Protein AF-0000000084680355 (afdb_homodimer)

InterPro domains:
  IPR029068 Glyoxalase/Bleomycin resistance protein/Dihydroxybiphenyl dioxygenase [G3DSA:3.10.180.10] (1-124)
  IPR029068 Glyoxalase/Bleomycin resistance protein/Dihydroxybiphenyl dioxygenase [SSF54593] (1-119)
  IPR037523 Vicinal oxygen chelate (VOC), core domain [PS51819] (4-121)
  IPR041581 Glyoxalase-like domain, group 6 [PF18029] (8-119)

Secondary structure (DSSP, 8-state):
--EEEEEEEEEES-HHHHHHHHHHHHT-EEEEE-TTS-EEEE-TT-TTSSSPEEEEEE-SSPPPSS-SEEEEEEESSS-HHHHHHHHHHHT-EE--SS--S-SSSEEEE-TT--EEEE----S---/--EEEEEEEEEES-HHHHHHHHHHHHT-EEEEE-TTS-EEEE-TT-TTSSSPEEEEEE-SSPPPSS-SEEEEEEESSS-HHHHHHHHHHHT-EE--SS--S-SSSEEEE-TT--EEEEE---S---

Foldseek 3Di:
DDDAAFEAEAEDAQQVLLQQLVCQLPVWDFPDADPQGKTKIGHPVDTDDRDHIYIYHHDPDDDDDDDPDEAEDEDQADWQVVSVVVSVVSPKAFDDPPDDVPDQKTWIAHNRGGIYIYHGDPDPRD/DDDAAFEAEAEDAQQVLLQQLVCQLPVWDFPDADPQGKTKIGHPVDTDDRDHIYIYHHDPDDDDDDDPDEAEDEDQADWQVVSVVVSVVSPKAFDDPPDDPPDQKTWIAHNRGGIYIYHGDPDDRD

Sequence (252 aa):
MASRIGELVLGCRDPEALARFWCDVLDFAVLGREEDGGVEIGPPEGAGGPQPTIFLSRTEEPEEGKPRLHIDVNATDRDQDAELERLLTLGARPADIGQTGEEPWHVLADPEGNVFCLLKARIAPVMASRIGELVLGCRDPEALARFWCDVLDFAVLGREEDGGVEIGPPEGAGGPQPTIFLSRTEEPEEGKPRLHIDVNATDRDQDAELERLLTLGARPADIGQTGEEPWHVLADPEGNVFCLLKARIAPV

Structure (mmCIF, N/CA/C/O backbone):
data_AF-0000000084680355-model_v1
#
loop_
_entity.id
_entity.type
_entity.pdbx_description
1 polymer 'VOC domain-containing protein'
#
loop_
_atom_site.group_PDB
_atom_site.id
_atom_site.type_symbol
_atom_site.label_atom_id
_atom_site.label_alt_id
_atom_site.label_comp_id
_atom_site.label_asym_id
_atom_site.label_entity_id
_atom_site.label_seq_id
_atom_site.pdbx_PDB_ins_code
_atom_site.Cartn_x
_atom_site.Cartn_y
_atom_site.Cartn_z
_atom_site.occupancy
_atom_site.B_iso_or_equiv
_atom_site.auth_seq_id
_atom_site.auth_comp_id
_atom_site.auth_asym_id
_atom_site.auth_atom_id
_atom_site.pdbx_PDB_model_num
ATOM 1 N N . MET A 1 1 ? 6.012 10.312 18.062 1 75.44 1 MET A N 1
ATOM 2 C CA . MET A 1 1 ? 4.84 10.859 17.375 1 75.44 1 MET A CA 1
ATOM 3 C C . MET A 1 1 ? 4.812 10.414 15.922 1 75.44 1 MET A C 1
ATOM 5 O O . MET A 1 1 ? 5.641 10.844 15.117 1 75.44 1 MET A O 1
ATOM 9 N N . ALA A 1 2 ? 3.885 9.43 15.625 1 89.88 2 ALA A N 1
ATOM 10 C CA . ALA A 1 2 ? 3.943 8.844 14.289 1 89.88 2 ALA A CA 1
ATOM 11 C C . ALA A 1 2 ? 2.549 8.469 13.789 1 89.88 2 ALA A C 1
ATOM 13 O O . ALA A 1 2 ? 1.6 8.414 14.578 1 89.88 2 ALA A O 1
ATOM 14 N N . SER A 1 3 ? 2.475 8.43 12.531 1 95.75 3 SER A N 1
ATOM 15 C CA . SER A 1 3 ? 1.348 7.766 11.875 1 95.75 3 SER A CA 1
ATOM 16 C C . SER A 1 3 ? 1.684 6.32 11.531 1 95.75 3 SER A C 1
ATOM 18 O O . SER A 1 3 ? 2.844 5.91 11.609 1 95.75 3 SER A O 1
ATOM 20 N N . ARG A 1 4 ? 0.664 5.562 11.266 1 95.62 4 ARG A N 1
ATOM 21 C CA . ARG A 1 4 ? 0.798 4.227 10.695 1 95.62 4 ARG A CA 1
ATOM 22 C C . ARG A 1 4 ? -0.042 4.078 9.43 1 95.62 4 ARG A C 1
ATOM 24 O O . ARG A 1 4 ? -1.046 4.773 9.266 1 95.62 4 ARG A O 1
ATOM 31 N N . ILE A 1 5 ? 0.434 3.174 8.578 1 96.94 5 ILE A N 1
ATOM 32 C CA . ILE A 1 5 ? -0.393 2.852 7.418 1 96.94 5 ILE A CA 1
ATOM 33 C C . ILE A 1 5 ? -1.589 2.01 7.855 1 96.94 5 ILE A C 1
ATOM 35 O O . ILE A 1 5 ? -1.43 0.852 8.25 1 96.94 5 ILE A O 1
ATOM 39 N N . GLY A 1 6 ? -2.766 2.59 7.738 1 95.88 6 GLY A N 1
ATOM 40 C CA . GLY A 1 6 ? -3.949 1.892 8.211 1 95.88 6 GLY A CA 1
ATOM 41 C C . GLY A 1 6 ? -4.723 1.208 7.102 1 95.88 6 GLY A C 1
ATOM 42 O O . GLY A 1 6 ? -5.48 0.268 7.355 1 95.88 6 GLY A O 1
ATOM 43 N N . GLU A 1 7 ? -4.531 1.758 5.938 1 96.75 7 GLU A N 1
ATOM 44 C CA . GLU A 1 7 ? -5.352 1.293 4.82 1 96.75 7 GLU A CA 1
ATOM 45 C C . GLU A 1 7 ? -4.668 1.563 3.484 1 96.75 7 GLU A C 1
ATOM 47 O O . GLU A 1 7 ? -3.959 2.562 3.334 1 96.75 7 GLU A O 1
ATOM 52 N N . LEU A 1 8 ? -4.809 0.651 2.578 1 97.75 8 LEU A N 1
ATOM 53 C CA . LEU A 1 8 ? -4.543 0.878 1.162 1 97.75 8 LEU A CA 1
ATOM 54 C C . LEU A 1 8 ? -5.848 1.024 0.383 1 97.75 8 LEU A C 1
ATOM 56 O O . LEU A 1 8 ? -6.762 0.211 0.536 1 97.75 8 LEU A O 1
ATOM 60 N N . VAL A 1 9 ? -5.945 2.053 -0.396 1 96.31 9 VAL A N 1
ATOM 61 C CA . VAL A 1 9 ? -7.152 2.273 -1.189 1 96.31 9 VAL A CA 1
ATOM 62 C C . VAL A 1 9 ? -6.879 1.932 -2.652 1 96.31 9 VAL A C 1
ATOM 64 O O . VAL A 1 9 ? -5.938 2.455 -3.252 1 96.31 9 VAL A O 1
ATOM 67 N N . LEU A 1 10 ? -7.664 1.074 -3.168 1 96.12 10 LEU A N 1
ATOM 68 C CA . LEU A 1 10 ? -7.52 0.616 -4.547 1 96.12 10 LEU A CA 1
ATOM 69 C C . LEU A 1 10 ? -8.797 0.869 -5.34 1 96.12 10 LEU A C 1
ATOM 71 O O . LEU A 1 10 ? -9.844 0.295 -5.035 1 96.12 10 LEU A O 1
ATOM 75 N N . GLY A 1 11 ? -8.68 1.772 -6.336 1 94.31 11 GLY A N 1
ATOM 76 C CA . GLY A 1 11 ? -9.797 1.96 -7.246 1 94.31 11 GLY A CA 1
ATOM 77 C C . GLY A 1 11 ? -10.023 0.776 -8.164 1 94.31 11 GLY A C 1
ATOM 78 O O . GLY A 1 11 ? -9.062 0.221 -8.719 1 94.31 11 GLY A O 1
ATOM 79 N N . CYS A 1 12 ? -11.227 0.395 -8.352 1 94.88 12 CYS A N 1
ATOM 80 C CA . CYS A 1 12 ? -11.516 -0.754 -9.203 1 94.88 12 CYS A CA 1
ATOM 81 C C . CYS A 1 12 ? -12.953 -0.711 -9.703 1 94.88 12 CYS A C 1
ATOM 83 O O . CYS A 1 12 ? -13.781 0.033 -9.172 1 94.88 12 CYS A O 1
ATOM 85 N N . ARG A 1 13 ? -13.266 -1.485 -10.672 1 95.31 13 ARG A N 1
ATOM 86 C CA . ARG A 1 13 ? -14.594 -1.521 -11.281 1 95.31 13 ARG A CA 1
ATOM 87 C C . ARG A 1 13 ? -15.523 -2.449 -10.5 1 95.31 13 ARG A C 1
ATOM 89 O O . ARG A 1 13 ? -16.703 -2.156 -10.344 1 95.31 13 ARG A O 1
ATOM 96 N N . ASP A 1 14 ? -15.07 -3.576 -10.062 1 97.12 14 ASP A N 1
ATOM 97 C CA . ASP A 1 14 ? -15.867 -4.586 -9.367 1 97.12 14 ASP A CA 1
ATOM 98 C C . ASP A 1 14 ? -15.258 -4.918 -8.008 1 97.12 14 ASP A C 1
ATOM 100 O O . ASP A 1 14 ? -14.57 -5.926 -7.859 1 97.12 14 ASP A O 1
ATOM 104 N N . PRO A 1 15 ? -15.578 -4.133 -6.969 1 98.31 15 PRO A N 1
ATOM 105 C CA . PRO A 1 15 ? -15 -4.328 -5.637 1 98.31 15 PRO A CA 1
ATOM 106 C C . PRO A 1 15 ? -15.258 -5.73 -5.082 1 98.31 15 PRO A C 1
ATOM 108 O O . PRO A 1 15 ? -14.406 -6.293 -4.395 1 98.31 15 PRO A O 1
ATOM 111 N N . GLU A 1 16 ? -16.406 -6.32 -5.391 1 98.5 16 GLU A N 1
ATOM 112 C CA . GLU A 1 16 ? -16.734 -7.645 -4.867 1 98.5 16 GLU A CA 1
ATOM 113 C C . GLU A 1 16 ? -15.805 -8.711 -5.457 1 98.5 16 GLU A C 1
ATOM 115 O O . GLU A 1 16 ? -15.32 -9.586 -4.738 1 98.5 16 GLU A O 1
ATOM 120 N N . ALA A 1 17 ? -15.578 -8.633 -6.723 1 98.12 17 ALA A N 1
ATOM 121 C CA . ALA A 1 17 ? -14.688 -9.586 -7.375 1 98.12 17 ALA A CA 1
ATOM 122 C C . ALA A 1 17 ? -13.266 -9.453 -6.848 1 98.12 17 ALA A C 1
ATOM 124 O O . ALA A 1 17 ? -12.594 -10.461 -6.582 1 98.12 17 ALA A O 1
ATOM 125 N N . LEU A 1 18 ? -12.805 -8.234 -6.672 1 98.25 18 LEU A N 1
ATOM 126 C CA . LEU A 1 18 ? -11.453 -8.031 -6.172 1 98.25 18 LEU A CA 1
ATOM 127 C C . LEU A 1 18 ? -11.352 -8.43 -4.703 1 98.25 18 LEU A C 1
ATOM 129 O O . LEU A 1 18 ? -10.312 -8.922 -4.258 1 98.25 18 LEU A O 1
ATOM 133 N N . ALA A 1 19 ? -12.414 -8.172 -3.984 1 98.75 19 ALA A N 1
ATOM 134 C CA . ALA A 1 19 ? -12.43 -8.602 -2.588 1 98.75 19 ALA A CA 1
ATOM 135 C C . ALA A 1 19 ? -12.25 -10.117 -2.479 1 98.75 19 ALA A C 1
ATOM 137 O O . ALA A 1 19 ? -11.477 -10.602 -1.649 1 98.75 19 ALA A O 1
ATOM 138 N N . ARG A 1 20 ? -12.953 -10.898 -3.311 1 98.62 20 ARG A N 1
ATOM 139 C CA . ARG A 1 20 ? -12.812 -12.344 -3.299 1 98.62 20 ARG A CA 1
ATOM 140 C C . ARG A 1 20 ? -11.375 -12.766 -3.586 1 98.62 20 ARG A C 1
ATOM 142 O O . ARG A 1 20 ? -10.797 -13.586 -2.865 1 98.62 20 ARG A O 1
ATOM 149 N N . PHE A 1 21 ? -10.828 -12.172 -4.555 1 98.81 21 PHE A N 1
ATOM 150 C CA . PHE A 1 21 ? -9.469 -12.492 -4.961 1 98.81 21 PHE A CA 1
ATOM 151 C C . PHE A 1 21 ? -8.484 -12.188 -3.838 1 98.81 21 PHE A C 1
ATOM 153 O O . PHE A 1 21 ? -7.73 -13.062 -3.406 1 98.81 21 PHE A O 1
ATOM 160 N N . TRP A 1 22 ? -8.461 -10.945 -3.365 1 98.81 22 TRP A N 1
ATOM 161 C CA . TRP A 1 22 ? -7.453 -10.516 -2.404 1 98.81 22 TRP A CA 1
ATOM 162 C C . TRP A 1 22 ? -7.684 -11.156 -1.042 1 98.81 22 TRP A C 1
ATOM 164 O O . TRP A 1 22 ? -6.734 -11.43 -0.304 1 98.81 22 TRP A O 1
ATOM 174 N N . CYS A 1 23 ? -8.938 -11.453 -0.669 1 98.69 23 CYS A N 1
ATOM 175 C CA . CYS A 1 23 ? -9.172 -12.219 0.549 1 98.69 23 CYS A CA 1
ATOM 176 C C . CYS A 1 23 ? -8.539 -13.602 0.455 1 98.69 23 CYS A C 1
ATOM 178 O O . CYS A 1 23 ? -7.93 -14.078 1.416 1 98.69 23 CYS A O 1
ATOM 180 N N . ASP A 1 24 ? -8.703 -14.234 -0.695 1 98.5 24 ASP A N 1
ATOM 181 C CA . ASP A 1 24 ? -8.109 -15.555 -0.894 1 98.5 24 ASP A CA 1
ATOM 182 C C . ASP A 1 24 ? -6.582 -15.469 -0.865 1 98.5 24 ASP A C 1
ATOM 184 O O . ASP A 1 24 ? -5.918 -16.359 -0.33 1 98.5 24 ASP A O 1
ATOM 188 N N . VAL A 1 25 ? -6.02 -14.422 -1.455 1 98.5 25 VAL A N 1
ATOM 189 C CA . VAL A 1 25 ? -4.57 -14.258 -1.523 1 98.5 25 VAL A CA 1
ATOM 190 C C . VAL A 1 25 ? -4.008 -14.047 -0.12 1 98.5 25 VAL A C 1
ATOM 192 O O . VAL A 1 25 ? -3.018 -14.672 0.259 1 98.5 25 VAL A O 1
ATOM 195 N N . LEU A 1 26 ? -4.668 -13.219 0.712 1 97.75 26 LEU A N 1
ATOM 196 C CA . LEU A 1 26 ? -4.062 -12.68 1.926 1 97.75 26 LEU A CA 1
ATOM 197 C C . LEU A 1 26 ? -4.648 -13.344 3.166 1 97.75 26 LEU A C 1
ATOM 199 O O . LEU A 1 26 ? -4.215 -13.07 4.289 1 97.75 26 LEU A O 1
ATOM 203 N N . ASP A 1 27 ? -5.648 -14.234 2.92 1 97.38 27 ASP 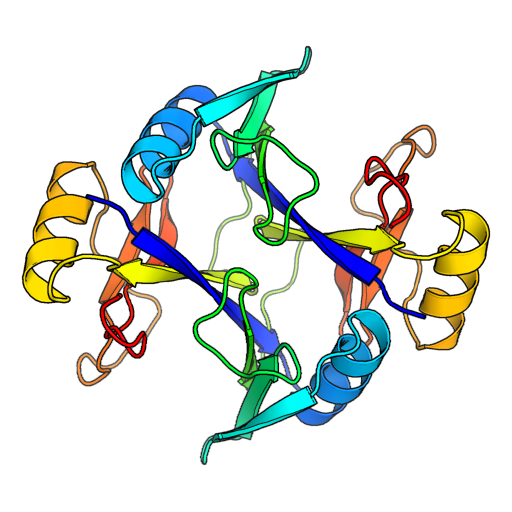A N 1
ATOM 204 C CA . ASP A 1 27 ? -6.43 -14.781 4.027 1 97.38 27 ASP A CA 1
ATOM 205 C C . ASP A 1 27 ? -7.098 -13.664 4.828 1 97.38 27 ASP A C 1
ATOM 207 O O . ASP A 1 27 ? -7.008 -13.633 6.059 1 97.38 27 ASP A O 1
ATOM 211 N N . PHE A 1 28 ? -7.551 -12.656 4.141 1 98.25 28 PHE A N 1
ATOM 212 C CA . PHE A 1 28 ? -8.344 -11.555 4.676 1 98.25 28 PHE A CA 1
ATOM 213 C C . PHE A 1 28 ? -9.828 -11.898 4.684 1 98.25 28 PHE A C 1
ATOM 215 O O . PHE A 1 28 ? -10.234 -12.898 4.086 1 98.25 28 PHE A O 1
ATOM 222 N N . ALA A 1 29 ? -10.609 -11.125 5.406 1 98.44 29 ALA A N 1
ATOM 223 C CA . ALA A 1 29 ? -12.07 -11.188 5.402 1 98.44 29 ALA A CA 1
ATOM 224 C C . ALA A 1 29 ? -12.672 -9.844 5.012 1 98.44 29 ALA A C 1
ATOM 226 O O . ALA A 1 29 ? -12.016 -8.805 5.125 1 98.44 29 ALA A O 1
ATOM 227 N N . VAL A 1 30 ? -13.867 -9.875 4.473 1 98.56 30 VAL A N 1
ATOM 228 C CA . VAL A 1 30 ? -14.617 -8.633 4.266 1 98.56 30 VAL A CA 1
ATOM 229 C C . VAL A 1 30 ? -14.992 -8.031 5.613 1 98.56 30 VAL A C 1
ATOM 231 O O . VAL A 1 30 ? -15.609 -8.695 6.449 1 98.56 30 VAL A O 1
ATOM 234 N N . LEU A 1 31 ? -14.609 -6.84 5.828 1 97.94 31 LEU A N 1
ATOM 235 C CA . LEU A 1 31 ? -14.867 -6.164 7.094 1 97.94 31 LEU A CA 1
ATOM 236 C C . LEU A 1 31 ? -16.109 -5.293 6.996 1 97.94 31 LEU A C 1
ATOM 238 O O . LEU A 1 31 ? -16.75 -5.004 8.008 1 97.94 31 LEU A O 1
ATOM 242 N N . GLY A 1 32 ? -16.375 -4.809 5.77 1 97.5 32 GLY A N 1
ATOM 243 C CA . GLY A 1 32 ? -17.547 -3.949 5.582 1 97.5 32 GLY A CA 1
ATOM 244 C C . GLY A 1 32 ? -17.781 -3.578 4.129 1 97.5 32 GLY A C 1
ATOM 245 O O . GLY A 1 32 ? -16.891 -3.736 3.291 1 97.5 32 GLY A O 1
ATOM 246 N N . ARG A 1 33 ? -19.016 -3.184 3.852 1 98 33 ARG A N 1
ATOM 247 C CA . ARG A 1 33 ? -19.453 -2.658 2.559 1 98 33 ARG A CA 1
ATOM 248 C C . ARG A 1 33 ? -20.047 -1.263 2.705 1 98 33 ARG A C 1
ATOM 250 O O . ARG A 1 33 ? -20.781 -0.994 3.654 1 98 33 ARG A O 1
ATOM 257 N N . GLU A 1 34 ? -19.609 -0.486 1.791 1 95.25 34 GLU A N 1
ATOM 258 C CA . GLU A 1 34 ? -20.156 0.873 1.813 1 95.25 34 GLU A CA 1
ATOM 259 C C . GLU A 1 34 ? -21.328 1.017 0.864 1 95.25 34 GLU A C 1
ATOM 261 O O . GLU A 1 34 ? -21.516 0.206 -0.049 1 95.25 34 GLU A O 1
ATOM 266 N N . GLU A 1 35 ? -22.094 2.072 1.046 1 93.56 35 GLU A N 1
ATOM 267 C CA . GLU A 1 35 ? -23.281 2.322 0.234 1 93.56 35 GLU A CA 1
ATOM 268 C C . GLU A 1 35 ? -22.906 2.623 -1.214 1 93.56 35 GLU A C 1
ATOM 270 O O . GLU A 1 35 ? -23.656 2.283 -2.137 1 93.56 35 GLU A O 1
ATOM 275 N N . ASP A 1 36 ? -21.797 3.129 -1.407 1 91.88 36 ASP A N 1
ATOM 276 C CA . ASP A 1 36 ? -21.391 3.525 -2.752 1 91.88 36 ASP A CA 1
ATOM 277 C C . ASP A 1 36 ? -20.781 2.352 -3.506 1 91.88 36 ASP A C 1
ATOM 279 O O . ASP A 1 36 ? -20.281 2.516 -4.625 1 91.88 36 ASP A O 1
ATOM 283 N N . GLY A 1 37 ? -20.719 1.217 -2.891 1 96.06 37 GLY A N 1
ATOM 284 C CA . GLY A 1 37 ? -20.219 0.019 -3.555 1 96.06 37 GLY A CA 1
ATOM 285 C C . GLY A 1 37 ? -18.812 -0.364 -3.133 1 96.06 37 GLY A C 1
ATOM 286 O O . GLY A 1 37 ? -18.297 -1.4 -3.551 1 96.06 37 GLY A O 1
ATOM 287 N N . GLY A 1 38 ? -18.188 0.438 -2.314 1 97.69 38 GLY A N 1
ATOM 288 C CA . GLY A 1 38 ? -16.859 0.111 -1.807 1 97.69 38 GLY A CA 1
ATOM 289 C C . GLY A 1 38 ? -16.859 -1.067 -0.851 1 97.69 38 GLY A C 1
ATOM 290 O O . GLY A 1 38 ? -17.859 -1.32 -0.171 1 97.69 38 GLY A O 1
ATOM 291 N N . VAL A 1 39 ? -15.781 -1.81 -0.793 1 98.56 39 VAL A N 1
ATOM 292 C CA . VAL A 1 39 ? -15.625 -2.967 0.082 1 98.56 39 VAL A CA 1
ATOM 293 C C . VAL A 1 39 ? -14.305 -2.865 0.844 1 98.56 39 VAL A C 1
ATOM 295 O O . VAL A 1 39 ? -13.258 -2.639 0.245 1 98.56 39 VAL A O 1
ATOM 298 N N . GLU A 1 40 ? -14.367 -2.955 2.117 1 98.31 40 GLU A N 1
ATOM 299 C CA . GLU A 1 40 ? -13.156 -3.016 2.928 1 98.31 40 GLU A CA 1
ATOM 300 C C . GLU A 1 40 ? -12.82 -4.453 3.318 1 98.31 40 GLU A C 1
ATOM 302 O O . GLU A 1 40 ? -13.688 -5.188 3.795 1 98.31 40 GLU A O 1
ATOM 307 N N . ILE A 1 41 ? -11.609 -4.855 3.086 1 98.69 41 ILE A N 1
ATOM 308 C CA . ILE A 1 41 ? -11.156 -6.18 3.5 1 98.69 41 ILE A CA 1
ATOM 309 C C . ILE A 1 41 ? -9.945 -6.047 4.422 1 98.69 41 ILE A C 1
ATOM 311 O O . ILE A 1 41 ? -9.25 -5.027 4.402 1 98.69 41 ILE A O 1
ATOM 315 N N . GLY A 1 42 ? -9.711 -6.965 5.281 1 98 42 GLY A N 1
ATOM 316 C CA . GLY A 1 42 ? -8.594 -6.953 6.211 1 98 42 GLY A CA 1
ATOM 317 C C . GLY A 1 42 ? -8.445 -8.25 6.98 1 98 42 GLY A C 1
ATOM 318 O O . GLY A 1 42 ? -9.156 -9.219 6.719 1 98 42 GLY A O 1
ATOM 319 N N . PRO A 1 43 ? -7.395 -8.234 7.863 1 96.06 43 PRO A N 1
ATOM 320 C CA . PRO A 1 43 ? -7.25 -9.422 8.711 1 96.06 43 PRO A CA 1
ATOM 321 C C . PRO A 1 43 ? -8.531 -9.766 9.469 1 96.06 43 PRO A C 1
ATOM 323 O O . PRO A 1 43 ? -9.328 -8.883 9.773 1 96.06 43 PRO A O 1
ATOM 326 N N . PRO A 1 44 ? -8.664 -11.039 9.742 1 93.12 44 PRO A N 1
ATOM 327 C CA . PRO A 1 44 ? -9.883 -11.461 10.422 1 93.12 44 PRO A CA 1
ATOM 328 C C . PRO A 1 44 ? -10.102 -10.742 11.75 1 93.12 44 PRO A C 1
ATOM 330 O O . PRO A 1 44 ? -11.242 -10.586 12.195 1 93.12 44 PRO A O 1
ATOM 333 N N . GLU A 1 45 ? -9 -10.305 12.422 1 91.69 45 GLU A N 1
ATOM 334 C CA . GLU A 1 45 ? -9.109 -9.617 13.703 1 91.69 45 GLU A CA 1
ATOM 335 C C . GLU A 1 45 ? -9.656 -8.203 13.516 1 91.69 45 GLU A C 1
ATOM 337 O O . GLU A 1 45 ? -10.047 -7.551 14.484 1 91.69 45 GLU A O 1
ATOM 342 N N . GLY A 1 46 ? -9.695 -7.738 12.297 1 91.12 46 GLY A N 1
ATOM 343 C CA . GLY A 1 46 ? -10.281 -6.438 12.016 1 91.12 46 GLY A CA 1
ATOM 344 C C . GLY A 1 46 ? -9.25 -5.359 11.758 1 91.12 46 GLY A C 1
ATOM 345 O O . GLY A 1 46 ? -8.062 -5.656 11.617 1 91.12 46 GLY A O 1
ATOM 346 N N . ALA A 1 47 ? -9.773 -4.152 11.609 1 88.5 47 ALA A N 1
ATOM 347 C CA . ALA A 1 47 ? -8.938 -2.98 11.352 1 88.5 47 ALA A CA 1
ATOM 348 C C . ALA A 1 47 ? -8.227 -2.52 12.617 1 88.5 47 ALA A C 1
ATOM 350 O O . ALA A 1 47 ? -8.633 -2.873 13.727 1 88.5 47 ALA A O 1
ATOM 351 N N . GLY A 1 48 ? -7.168 -1.806 12.445 1 85.19 48 GLY A N 1
ATOM 352 C CA . GLY A 1 48 ? -6.531 -1.187 13.594 1 85.19 48 GLY A CA 1
ATOM 353 C C . GLY A 1 48 ? -5.242 -1.872 14 1 85.19 48 GLY A C 1
ATOM 354 O O . GLY A 1 48 ? -4.457 -1.322 14.781 1 85.19 48 GLY A O 1
ATOM 355 N N . GLY A 1 49 ? -5.047 -3.113 13.523 1 86.19 49 GLY A N 1
ATOM 356 C CA . GLY A 1 49 ? -3.797 -3.809 13.789 1 86.19 49 GLY A CA 1
ATOM 357 C C . GLY A 1 49 ? -2.66 -3.346 12.891 1 86.19 49 GLY A C 1
ATOM 358 O O . GLY A 1 49 ? -2.795 -2.354 12.172 1 86.19 49 GLY A O 1
ATOM 359 N N . PRO A 1 50 ? -1.508 -4.02 13 1 87.75 50 PRO A N 1
ATOM 360 C CA . PRO A 1 50 ? -0.326 -3.596 12.25 1 87.75 50 PRO A CA 1
ATOM 361 C C . PRO A 1 50 ? -0.484 -3.793 10.742 1 87.75 50 PRO A C 1
ATOM 363 O O . PRO A 1 50 ? 0.144 -3.08 9.953 1 87.75 50 PRO A O 1
ATOM 366 N N . GLN A 1 51 ? -1.225 -4.754 10.367 1 92.69 51 GLN A N 1
ATOM 367 C CA . GLN A 1 51 ? -1.479 -4.953 8.945 1 92.69 51 GLN A CA 1
ATOM 368 C C . GLN A 1 51 ? -2.529 -3.975 8.43 1 92.69 51 GLN A C 1
ATOM 370 O O . GLN A 1 51 ? -3.592 -3.82 9.039 1 92.69 51 GLN A O 1
ATOM 375 N N . PRO A 1 52 ? -2.232 -3.309 7.336 1 96.56 52 PRO A N 1
ATOM 376 C CA . PRO A 1 52 ? -3.26 -2.428 6.777 1 96.56 52 PRO A CA 1
ATOM 377 C C . PRO A 1 52 ? -4.434 -3.197 6.176 1 96.56 52 PRO A C 1
ATOM 379 O O . PRO A 1 52 ? -4.262 -4.332 5.719 1 96.56 52 PRO A O 1
ATOM 382 N N . THR A 1 53 ? -5.586 -2.59 6.23 1 97.62 53 THR A N 1
ATOM 383 C CA . THR A 1 53 ? -6.711 -3.074 5.438 1 97.62 53 THR A CA 1
ATOM 384 C C . THR A 1 53 ? -6.59 -2.619 3.986 1 97.62 53 THR A C 1
ATOM 386 O O . THR A 1 53 ? -5.703 -1.831 3.652 1 97.62 53 THR A O 1
ATOM 389 N N . ILE A 1 54 ? -7.332 -3.201 3.105 1 98.38 54 ILE A N 1
ATOM 390 C CA . ILE A 1 54 ? -7.504 -2.725 1.737 1 98.38 54 ILE A CA 1
ATOM 391 C C . ILE A 1 54 ? -8.938 -2.24 1.534 1 98.38 54 ILE A C 1
ATOM 393 O O . ILE A 1 54 ? -9.891 -2.961 1.837 1 98.38 54 ILE A O 1
ATOM 397 N N . PHE A 1 55 ? -9.086 -1.045 1.126 1 98.06 55 PHE A N 1
ATOM 398 C CA . PHE A 1 55 ? -10.391 -0.519 0.724 1 98.06 55 PHE A CA 1
ATOM 399 C C . PHE A 1 55 ? -10.516 -0.502 -0.795 1 98.06 55 PHE A C 1
ATOM 401 O O . PHE A 1 55 ? -9.773 0.203 -1.479 1 98.06 55 PHE A O 1
ATOM 408 N N . LEU A 1 56 ? -11.359 -1.276 -1.286 1 98.19 56 LEU A N 1
ATOM 409 C CA . LEU A 1 56 ? -11.656 -1.338 -2.713 1 98.19 56 LEU A CA 1
ATOM 410 C C . LEU A 1 56 ? -12.719 -0.316 -3.092 1 98.19 56 LEU A C 1
ATOM 412 O O . LEU A 1 56 ? -13.898 -0.491 -2.768 1 98.19 56 LEU A O 1
ATOM 416 N N . SER A 1 57 ? -12.273 0.698 -3.74 1 95.81 57 SER A N 1
ATOM 417 C CA . SER A 1 57 ? -13.133 1.834 -4.07 1 95.81 57 SER A CA 1
ATOM 418 C C . SER A 1 57 ? -13.688 1.718 -5.484 1 95.81 57 SER A C 1
ATOM 420 O O . SER A 1 57 ? -12.922 1.698 -6.457 1 95.81 57 SER A O 1
ATOM 422 N N . ARG A 1 58 ? -14.945 1.718 -5.57 1 95.38 58 ARG A N 1
ATOM 423 C CA . ARG A 1 58 ? -15.578 1.551 -6.875 1 95.38 58 ARG A CA 1
ATOM 424 C C . ARG A 1 58 ? -15.367 2.785 -7.746 1 95.38 58 ARG A C 1
ATOM 426 O O . ARG A 1 58 ? -15.656 3.906 -7.324 1 95.38 58 ARG A O 1
ATOM 433 N N . THR A 1 59 ? -14.812 2.521 -8.883 1 90.69 59 THR A N 1
ATOM 434 C CA . THR A 1 59 ? -14.688 3.553 -9.906 1 90.69 59 THR A CA 1
ATOM 435 C C . THR A 1 59 ? -14.875 2.959 -11.297 1 90.69 59 THR A C 1
ATOM 437 O O . THR A 1 59 ? -14.453 1.831 -11.555 1 90.69 59 THR A O 1
ATOM 440 N N . GLU A 1 60 ? -15.461 3.703 -12.219 1 86.06 60 GLU A N 1
ATOM 441 C CA . GLU A 1 60 ? -15.758 3.193 -13.555 1 86.06 60 GLU A CA 1
ATOM 442 C C . GLU A 1 60 ? -14.523 3.252 -14.453 1 86.06 60 GLU A C 1
ATOM 444 O O . GLU A 1 60 ? -14.43 2.525 -15.445 1 86.06 60 GLU A O 1
ATOM 449 N N . GLU A 1 61 ? -13.586 4.125 -14.203 1 80.75 61 GLU A N 1
ATOM 450 C CA . GLU A 1 61 ? -12.391 4.297 -15.023 1 80.75 61 GLU A CA 1
ATOM 451 C C . GLU A 1 61 ? -11.125 4.258 -14.18 1 80.75 61 GLU A C 1
ATOM 453 O O . GLU A 1 61 ? -10.477 5.285 -13.961 1 80.75 61 GLU A O 1
ATOM 458 N N . PRO A 1 62 ? -10.898 3.018 -13.906 1 69.12 62 PRO A N 1
ATOM 459 C CA . PRO A 1 62 ? -9.641 2.975 -13.156 1 69.12 62 PRO A CA 1
ATOM 460 C C . PRO A 1 62 ? -8.43 3.357 -14.008 1 69.12 62 PRO A C 1
ATOM 462 O O . PRO A 1 62 ? -8.398 3.055 -15.203 1 69.12 62 PRO A O 1
ATOM 465 N N . GLU A 1 63 ? -7.566 4.195 -13.438 1 64.88 63 GLU A N 1
ATOM 466 C CA . GLU A 1 63 ? -6.395 4.691 -14.156 1 64.88 63 GLU A CA 1
ATOM 467 C C . GLU A 1 63 ? -5.574 3.543 -14.734 1 64.88 63 GLU A C 1
ATOM 469 O O . GLU A 1 63 ? -5.43 2.498 -14.094 1 64.88 63 GLU A O 1
ATOM 474 N N . GLU A 1 64 ? -5.312 3.777 -16.062 1 62.06 64 GLU A N 1
ATOM 475 C CA . GLU A 1 64 ? -4.508 2.787 -16.781 1 62.06 64 GLU A CA 1
ATOM 476 C C . GLU A 1 64 ? -3.029 3.16 -16.75 1 62.06 64 GLU A C 1
ATOM 478 O O . GLU A 1 64 ? -2.68 4.324 -16.547 1 62.06 64 GLU A O 1
ATOM 483 N N . GLY A 1 65 ? -2.096 2.146 -16.688 1 61.47 65 GLY A N 1
ATOM 484 C CA . GLY A 1 65 ? -0.66 2.363 -16.766 1 61.47 65 GLY A CA 1
ATOM 485 C C . GLY A 1 65 ? 0.106 1.671 -15.648 1 61.47 65 GLY A C 1
ATOM 486 O O . GLY A 1 65 ? -0.474 0.917 -14.867 1 61.47 65 GLY A O 1
ATOM 487 N N . LYS A 1 66 ? 1.381 1.884 -15.836 1 65.56 66 LYS A N 1
ATOM 488 C CA . LYS A 1 66 ? 2.266 1.348 -14.805 1 65.56 66 LYS A CA 1
ATOM 489 C C . LYS A 1 66 ? 2.037 2.045 -13.469 1 65.56 66 LYS A C 1
ATOM 491 O O . LYS A 1 66 ? 2.131 3.271 -13.375 1 65.56 66 LYS A O 1
ATOM 496 N N . PRO A 1 67 ? 1.702 1.26 -12.57 1 75.19 67 PRO A N 1
ATOM 497 C CA . PRO A 1 67 ? 1.411 1.919 -11.289 1 75.19 67 PRO A CA 1
ATOM 498 C C . PRO A 1 67 ? 2.658 2.498 -10.625 1 75.19 67 PRO A C 1
ATOM 500 O O . PRO A 1 67 ? 3.723 1.875 -10.656 1 75.19 67 PRO A O 1
ATOM 503 N N . ARG A 1 68 ? 2.492 3.682 -10.258 1 84.38 68 ARG A N 1
ATOM 504 C CA . ARG A 1 68 ? 3.545 4.297 -9.461 1 84.38 68 ARG A CA 1
ATOM 505 C C . ARG A 1 68 ? 3.717 3.576 -8.133 1 84.38 68 ARG A C 1
ATOM 507 O O . ARG A 1 68 ? 4.832 3.453 -7.621 1 84.38 68 ARG A O 1
ATOM 514 N N . LEU A 1 69 ? 2.633 3.102 -7.609 1 93.38 69 LEU A N 1
ATOM 515 C CA . LEU A 1 69 ? 2.594 2.352 -6.359 1 93.38 69 LEU A CA 1
ATOM 516 C C . LEU A 1 69 ? 1.979 0.973 -6.57 1 93.38 69 LEU A C 1
ATOM 518 O O . LEU A 1 69 ? 0.962 0.84 -7.258 1 93.38 69 LEU A O 1
ATOM 522 N N . HIS A 1 70 ? 2.674 -0.115 -6.047 1 94.81 70 HIS A N 1
ATOM 523 C CA . HIS A 1 70 ? 2.031 -1.424 -6.09 1 94.81 70 HIS A CA 1
ATOM 524 C C . HIS A 1 70 ? 2.371 -2.246 -4.852 1 94.81 70 HIS A C 1
ATOM 526 O O . HIS A 1 70 ? 3.256 -1.875 -4.078 1 94.81 70 HIS A O 1
ATOM 532 N N . ILE A 1 71 ? 1.646 -3.342 -4.707 1 97.38 71 ILE A N 1
ATOM 533 C CA . ILE A 1 71 ? 1.752 -4.238 -3.562 1 97.38 71 ILE A CA 1
ATOM 534 C C . ILE A 1 71 ? 2.674 -5.406 -3.904 1 97.38 71 ILE A C 1
ATOM 536 O O . ILE A 1 71 ? 2.596 -5.969 -5 1 97.38 71 ILE A O 1
ATOM 540 N N . ASP A 1 72 ? 3.557 -5.699 -3.008 1 97 72 ASP A N 1
ATOM 541 C CA . ASP A 1 72 ? 4.32 -6.941 -3.084 1 97 72 ASP A CA 1
ATOM 542 C C . ASP A 1 72 ? 3.93 -7.895 -1.957 1 97 72 ASP A C 1
ATOM 544 O O . ASP A 1 72 ? 3.779 -7.477 -0.807 1 97 72 ASP A O 1
ATOM 548 N N . VAL A 1 73 ? 3.816 -9.203 -2.316 1 97.62 73 VAL A N 1
ATOM 549 C CA . VAL A 1 73 ? 3.418 -10.188 -1.314 1 97.62 73 VAL A CA 1
ATOM 550 C C . VAL A 1 73 ? 4.516 -11.242 -1.163 1 97.62 73 VAL A C 1
ATOM 552 O O . VAL A 1 73 ? 5.344 -11.422 -2.059 1 97.62 73 VAL A O 1
ATOM 555 N N . ASN A 1 74 ? 4.492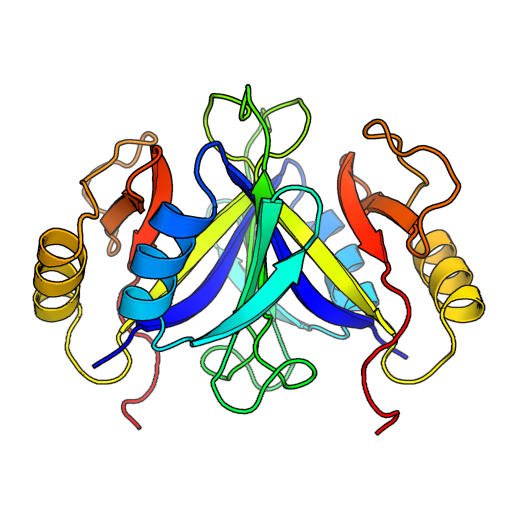 -11.82 0.012 1 96 74 ASN A N 1
ATOM 556 C CA . ASN A 1 74 ? 5.316 -12.984 0.341 1 96 74 ASN A CA 1
ATOM 557 C C . ASN A 1 74 ? 4.465 -14.156 0.811 1 96 74 ASN A C 1
ATOM 559 O O . ASN A 1 74 ? 3.49 -13.969 1.542 1 96 74 ASN A O 1
ATOM 563 N N . ALA A 1 75 ? 4.957 -15.32 0.392 1 95.06 75 ALA A N 1
ATOM 564 C CA . ALA A 1 75 ? 4.332 -16.516 0.952 1 95.06 75 ALA A CA 1
ATOM 565 C C . ALA A 1 75 ? 4.625 -16.641 2.443 1 95.06 75 ALA A C 1
ATOM 567 O O . ALA A 1 75 ? 5.734 -16.344 2.893 1 95.06 75 ALA A O 1
ATOM 568 N N . THR A 1 76 ? 3.668 -17.188 3.158 1 91.56 76 THR A N 1
ATOM 569 C CA . THR A 1 76 ? 3.875 -17.297 4.598 1 91.56 76 THR A CA 1
ATOM 570 C C . THR A 1 76 ? 4.125 -18.75 5.008 1 91.56 76 THR A C 1
ATOM 572 O O . THR A 1 76 ? 4.609 -19.016 6.105 1 91.56 76 THR A O 1
ATOM 575 N N . ASP A 1 77 ? 3.826 -19.688 4.207 1 91.5 77 ASP A N 1
ATOM 576 C CA . ASP A 1 77 ? 3.83 -21.062 4.699 1 91.5 77 ASP A CA 1
ATOM 577 C C . ASP A 1 77 ? 4.25 -22.047 3.604 1 91.5 77 ASP A C 1
ATOM 579 O O . ASP A 1 77 ? 3.986 -23.25 3.699 1 91.5 77 ASP A O 1
ATOM 583 N N . ARG A 1 78 ? 4.82 -21.594 2.482 1 93.31 78 ARG A N 1
ATOM 584 C CA . ARG A 1 78 ? 5.309 -22.422 1.379 1 93.31 78 ARG A CA 1
ATOM 585 C C . ARG A 1 78 ? 6.395 -21.688 0.594 1 93.31 78 ARG A C 1
ATOM 587 O O . ARG A 1 78 ? 6.66 -20.516 0.839 1 93.31 78 ARG A O 1
ATOM 594 N N . ASP A 1 79 ? 7.004 -22.375 -0.261 1 93.5 79 ASP A N 1
ATOM 595 C CA . ASP A 1 79 ? 8.023 -21.719 -1.066 1 93.5 79 ASP A CA 1
ATOM 596 C C . ASP A 1 7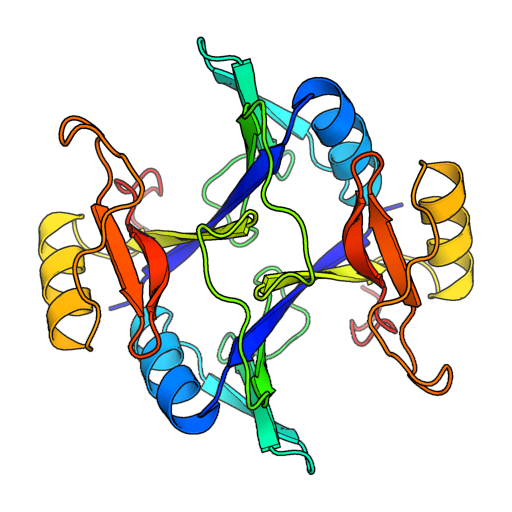9 ? 7.391 -20.891 -2.182 1 93.5 79 ASP A C 1
ATOM 598 O O . ASP A 1 79 ? 6.176 -20.938 -2.381 1 93.5 79 ASP A O 1
ATOM 602 N N . GLN A 1 80 ? 8.188 -20.109 -2.846 1 96.12 80 GLN A N 1
ATOM 603 C CA . GLN A 1 80 ? 7.715 -19.141 -3.836 1 96.12 80 GLN A CA 1
ATOM 604 C C . GLN A 1 80 ? 7.02 -19.844 -5 1 96.12 80 GLN A C 1
ATOM 606 O O . GLN A 1 80 ? 5.996 -19.359 -5.496 1 96.12 80 GLN A O 1
ATOM 611 N N . ASP A 1 81 ? 7.574 -21 -5.457 1 95.94 81 ASP A N 1
ATOM 612 C CA . ASP A 1 81 ? 7.008 -21.703 -6.598 1 95.94 81 ASP A CA 1
ATOM 613 C C . ASP A 1 81 ? 5.598 -22.203 -6.289 1 95.94 81 ASP A C 1
ATOM 615 O O . ASP A 1 81 ? 4.688 -22.062 -7.109 1 95.94 81 ASP A O 1
ATOM 619 N N . ALA A 1 82 ? 5.465 -22.812 -5.18 1 96.88 82 ALA A N 1
ATOM 620 C CA . ALA A 1 82 ? 4.152 -23.297 -4.758 1 96.88 82 ALA A CA 1
ATOM 621 C C . ALA A 1 82 ? 3.162 -22.141 -4.613 1 96.88 82 ALA A C 1
ATOM 623 O O . ALA A 1 82 ? 1.987 -22.266 -4.961 1 96.88 82 ALA A O 1
ATOM 624 N N . GLU A 1 83 ? 3.619 -21.047 -4.094 1 97.5 83 GLU A N 1
ATOM 625 C CA . GLU A 1 83 ? 2.738 -19.891 -3.941 1 97.5 83 GLU A CA 1
ATOM 626 C C . GLU A 1 83 ? 2.361 -19.312 -5.301 1 97.5 83 GLU A C 1
ATOM 628 O O . GLU A 1 83 ? 1.228 -18.859 -5.5 1 97.5 83 GLU A O 1
ATOM 633 N N . LEU A 1 84 ? 3.307 -19.266 -6.207 1 97.62 84 LEU A N 1
ATOM 634 C CA . LEU A 1 84 ? 3 -18.797 -7.551 1 97.62 84 LEU A CA 1
ATOM 635 C C . LEU A 1 84 ? 1.869 -19.609 -8.164 1 97.62 84 LEU A C 1
ATOM 637 O O . LEU A 1 84 ? 0.917 -19.062 -8.711 1 97.62 84 LEU A O 1
ATOM 641 N N . GLU A 1 85 ? 1.969 -20.938 -8.062 1 98.06 85 GLU A N 1
ATOM 642 C CA . GLU A 1 85 ? 0.924 -21.797 -8.586 1 98.06 85 GLU A CA 1
ATOM 643 C C . GLU A 1 85 ? -0.424 -21.5 -7.938 1 98.06 85 GLU A C 1
ATOM 645 O O . GLU A 1 85 ? -1.45 -21.453 -8.625 1 98.06 85 GLU A O 1
ATOM 650 N N . ARG A 1 86 ? -0.409 -21.344 -6.66 1 98.19 86 ARG A N 1
ATOM 651 C CA . ARG A 1 86 ? -1.641 -21.031 -5.941 1 98.19 86 ARG A CA 1
ATOM 652 C C . ARG A 1 86 ? -2.248 -19.734 -6.441 1 98.19 86 ARG A C 1
ATOM 654 O O . ARG A 1 86 ? -3.447 -19.656 -6.719 1 98.19 86 ARG A O 1
ATOM 661 N N . LEU A 1 87 ? -1.424 -18.641 -6.531 1 98.56 87 LEU A N 1
ATOM 662 C CA . LEU A 1 87 ? -1.902 -17.344 -6.969 1 98.56 87 LEU A CA 1
ATOM 663 C C . LEU A 1 87 ? -2.488 -17.422 -8.375 1 98.56 87 LEU A C 1
ATOM 665 O O . LEU A 1 87 ? -3.52 -16.797 -8.656 1 98.56 87 LEU A O 1
ATOM 669 N N . LEU A 1 88 ? -1.831 -18.188 -9.227 1 98.62 88 LEU A N 1
ATOM 670 C CA . LEU A 1 88 ? -2.336 -18.359 -10.586 1 98.62 88 LEU A CA 1
ATOM 671 C C . LEU A 1 88 ? -3.68 -19.078 -10.57 1 98.62 88 LEU A C 1
ATOM 673 O O . LEU A 1 88 ? -4.586 -18.734 -11.328 1 98.62 88 LEU A O 1
ATOM 677 N N . THR A 1 89 ? -3.844 -20.047 -9.734 1 98.31 89 THR A N 1
ATOM 678 C CA . THR A 1 89 ? -5.09 -20.781 -9.602 1 98.31 89 THR A CA 1
ATOM 679 C C . THR A 1 89 ? -6.203 -19.875 -9.078 1 98.31 89 THR A C 1
ATOM 681 O O . THR A 1 89 ? -7.367 -20.031 -9.453 1 98.31 89 THR A O 1
ATOM 684 N N . LEU A 1 90 ? -5.867 -18.922 -8.281 1 98.25 90 LEU A N 1
ATOM 685 C CA . LEU A 1 90 ? -6.84 -18.016 -7.691 1 98.25 90 LEU A CA 1
ATOM 686 C C . LEU A 1 90 ? -7.289 -16.969 -8.711 1 98.25 90 LEU A C 1
ATOM 688 O O . LEU A 1 90 ? -8.281 -16.266 -8.492 1 98.25 90 LEU A O 1
ATOM 692 N N . GLY A 1 91 ? -6.484 -16.797 -9.812 1 98.25 91 GLY A N 1
ATOM 693 C CA . GLY A 1 91 ? -6.934 -15.891 -10.852 1 98.25 91 GLY A CA 1
ATOM 694 C C . GLY A 1 91 ? -5.898 -14.844 -11.219 1 98.25 91 GLY A C 1
ATOM 695 O O . GLY A 1 91 ? -6.121 -14.031 -12.117 1 98.25 91 GLY A O 1
ATOM 696 N N . ALA A 1 92 ? -4.762 -14.812 -10.523 1 98.56 92 ALA A N 1
ATOM 697 C CA . ALA A 1 92 ? -3.67 -13.938 -10.938 1 98.56 92 ALA A CA 1
ATOM 698 C C . ALA A 1 92 ? -3.143 -14.328 -12.312 1 98.56 92 ALA A C 1
ATOM 700 O O . ALA A 1 92 ? -3.236 -15.492 -12.711 1 98.56 92 ALA A O 1
ATOM 701 N N . ARG A 1 93 ? -2.576 -13.344 -12.992 1 98.38 93 ARG A N 1
ATOM 702 C CA . ARG A 1 93 ? -1.961 -13.57 -14.297 1 98.38 93 ARG A CA 1
ATOM 703 C C . ARG A 1 93 ? -0.576 -12.938 -14.367 1 98.38 93 ARG A C 1
ATOM 705 O O . ARG A 1 93 ? -0.334 -11.891 -13.758 1 98.38 93 ARG A O 1
ATOM 712 N N . PRO A 1 94 ? 0.284 -13.625 -15.102 1 97.31 94 PRO A N 1
ATOM 713 C CA . PRO A 1 94 ? 1.562 -12.938 -15.312 1 97.31 94 PRO A CA 1
ATOM 714 C C . PRO A 1 94 ? 1.397 -11.562 -15.953 1 97.31 94 PRO A C 1
ATOM 716 O O . PRO A 1 94 ? 0.521 -11.375 -16.797 1 97.31 94 PRO A O 1
ATOM 719 N N . ALA A 1 95 ? 2.178 -10.656 -15.516 1 95.31 95 ALA A N 1
ATOM 720 C CA . ALA A 1 95 ? 2.189 -9.305 -16.062 1 95.31 95 ALA A CA 1
ATOM 721 C C . ALA A 1 95 ? 3.607 -8.875 -16.422 1 95.31 95 ALA A C 1
ATOM 723 O O . ALA A 1 95 ? 4.582 -9.492 -16 1 95.31 95 ALA A O 1
ATOM 724 N N . ASP A 1 96 ? 3.684 -7.883 -17.281 1 91.81 96 ASP A N 1
ATOM 725 C CA . ASP A 1 96 ? 4.957 -7.328 -17.734 1 91.81 96 ASP A CA 1
ATOM 726 C C . ASP A 1 96 ? 5.008 -5.82 -17.516 1 91.81 96 ASP A C 1
ATOM 728 O O . ASP A 1 96 ? 4.207 -5.078 -18.078 1 91.81 96 ASP A O 1
ATOM 732 N N . ILE A 1 97 ? 5.945 -5.465 -16.625 1 86.88 97 ILE A N 1
ATOM 733 C CA . ILE A 1 97 ? 6.113 -4.035 -16.406 1 86.88 97 ILE A CA 1
ATOM 734 C C . ILE A 1 97 ? 7.531 -3.617 -16.781 1 86.88 97 ILE A C 1
ATOM 736 O O . ILE A 1 97 ? 8.047 -2.613 -16.281 1 86.88 97 ILE A O 1
ATOM 740 N N . GLY A 1 98 ? 8.156 -4.395 -17.562 1 88.06 98 GLY A N 1
ATOM 741 C CA . GLY A 1 98 ? 9.484 -4.07 -18.062 1 88.06 98 GLY A CA 1
ATOM 742 C C . GLY A 1 98 ? 10.586 -4.848 -17.391 1 88.06 98 GLY A C 1
ATOM 743 O O . GLY A 1 98 ? 11.766 -4.527 -17.547 1 88.06 98 GLY A O 1
ATOM 744 N N . GLN A 1 99 ? 10.266 -5.852 -16.562 1 89.56 99 GLN A N 1
ATOM 745 C CA . GLN A 1 99 ? 11.289 -6.648 -15.898 1 89.56 99 GLN A CA 1
ATOM 746 C C . GLN A 1 99 ? 12.102 -7.457 -16.906 1 89.56 99 GLN A C 1
ATOM 748 O O . GLN A 1 99 ? 11.617 -7.754 -18 1 89.56 99 GLN A O 1
ATOM 753 N N . THR A 1 100 ? 13.242 -7.898 -16.547 1 89.75 100 THR A N 1
ATOM 754 C CA . THR A 1 100 ? 14.188 -8.578 -17.422 1 89.75 100 THR A CA 1
ATOM 755 C C . THR A 1 100 ? 13.922 -10.086 -17.453 1 89.75 100 THR A C 1
ATOM 757 O O . THR A 1 100 ? 14.336 -10.781 -18.375 1 89.75 100 THR A O 1
ATOM 760 N N . GLY A 1 101 ? 13.367 -10.602 -16.469 1 89.44 101 GLY A N 1
ATOM 761 C CA . GLY A 1 101 ? 13.203 -12.039 -16.312 1 89.44 101 GLY A CA 1
ATOM 762 C C . GLY A 1 101 ? 14.234 -12.656 -15.391 1 89.44 101 GLY A C 1
ATOM 763 O O . GLY A 1 101 ? 14.133 -13.828 -15.023 1 89.44 101 GLY A O 1
ATOM 764 N N . GLU A 1 102 ? 15.156 -11.859 -14.969 1 91.5 102 GLU A N 1
ATOM 765 C CA . GLU A 1 102 ? 16.219 -12.352 -14.109 1 91.5 102 GLU A CA 1
ATOM 766 C C . GLU A 1 102 ? 15.961 -12 -12.648 1 91.5 102 GLU A C 1
ATOM 768 O O . GLU A 1 102 ? 16.719 -12.406 -11.758 1 91.5 102 GLU A O 1
ATOM 773 N N . GLU A 1 103 ? 14.906 -11.211 -12.453 1 92.06 103 GLU A N 1
ATOM 774 C CA . GLU A 1 103 ? 14.578 -10.812 -11.086 1 92.06 103 GLU A CA 1
ATOM 775 C C . GLU A 1 103 ? 14.125 -12.008 -10.258 1 92.06 103 GLU A C 1
ATOM 777 O O . GLU A 1 103 ? 13.5 -12.93 -10.781 1 92.06 103 GLU A O 1
ATOM 782 N N . PRO A 1 104 ? 14.391 -11.992 -9.016 1 92.94 104 PRO A N 1
ATOM 783 C CA . PRO A 1 104 ? 13.984 -13.117 -8.164 1 92.94 104 PRO A CA 1
ATOM 784 C C . PRO A 1 104 ? 12.523 -13.039 -7.738 1 92.94 104 PRO A C 1
ATOM 786 O O . PRO A 1 104 ? 12.125 -13.672 -6.754 1 92.94 104 PRO A O 1
ATOM 789 N N . TRP A 1 105 ? 11.75 -12.211 -8.383 1 96.19 105 TRP A N 1
ATOM 790 C CA . TRP A 1 105 ? 10.328 -12.078 -8.07 1 96.19 105 TRP A CA 1
ATOM 791 C C . TRP A 1 105 ? 9.477 -12.25 -9.32 1 96.19 105 TRP A C 1
ATOM 793 O O . TRP A 1 105 ? 9.992 -12.203 -10.438 1 96.19 105 TRP A O 1
ATOM 803 N N . HIS A 1 106 ? 8.18 -12.492 -9.141 1 97.31 106 HIS A N 1
ATOM 804 C CA . HIS A 1 106 ? 7.211 -12.625 -10.227 1 97.31 106 HIS A CA 1
ATOM 805 C C . HIS A 1 106 ? 6.266 -11.422 -10.273 1 97.31 106 HIS A C 1
ATOM 807 O O . HIS A 1 106 ? 5.691 -11.047 -9.25 1 97.31 106 HIS A O 1
ATOM 813 N N . VAL A 1 107 ? 6.18 -10.844 -11.406 1 96.88 107 VAL A N 1
ATOM 814 C CA . VAL A 1 107 ? 5.219 -9.766 -11.617 1 96.88 107 VAL A CA 1
ATOM 815 C C . VAL A 1 107 ? 3.879 -10.344 -12.055 1 96.88 107 VAL A C 1
ATOM 817 O O . VAL A 1 107 ? 3.809 -11.078 -13.047 1 96.88 107 VAL A O 1
ATOM 820 N N . LEU A 1 108 ? 2.854 -10.039 -11.289 1 97.62 108 LEU A N 1
ATOM 821 C CA . LEU A 1 108 ? 1.521 -10.586 -11.531 1 97.62 108 LEU A CA 1
ATOM 822 C C . LEU A 1 108 ? 0.484 -9.469 -11.586 1 97.62 108 LEU A C 1
ATOM 824 O O . LEU A 1 108 ? 0.78 -8.32 -11.242 1 97.62 108 LEU A O 1
ATOM 828 N N . ALA A 1 109 ? -0.673 -9.812 -12.086 1 96.62 109 ALA A N 1
ATOM 829 C CA . ALA A 1 109 ? -1.831 -8.922 -12.102 1 96.62 109 ALA A CA 1
ATOM 830 C C . ALA A 1 109 ? -3.043 -9.586 -11.461 1 96.62 109 ALA A C 1
ATOM 832 O O . ALA A 1 109 ? -3.287 -10.781 -11.656 1 96.62 109 ALA A O 1
ATOM 833 N N . ASP A 1 110 ? -3.75 -8.82 -10.68 1 97.19 110 ASP A N 1
ATOM 834 C CA . ASP A 1 110 ? -5.004 -9.328 -10.141 1 97.19 110 ASP A CA 1
ATOM 835 C C . ASP A 1 110 ? -6.086 -9.383 -11.219 1 97.19 110 ASP A C 1
ATOM 837 O O . ASP A 1 110 ? -5.836 -9.031 -12.375 1 97.19 110 ASP A O 1
ATOM 841 N N . PRO A 1 111 ? -7.305 -9.766 -11 1 96.19 111 PRO A N 1
ATOM 842 C CA . PRO A 1 111 ? -8.32 -10.016 -12.023 1 96.19 111 PRO A CA 1
ATOM 843 C C . PRO A 1 111 ? -8.688 -8.766 -12.812 1 96.19 111 PRO A C 1
ATOM 845 O O . PRO A 1 111 ? -9.25 -8.859 -13.906 1 96.19 111 PRO A O 1
ATOM 848 N N . GLU A 1 112 ? -8.383 -7.586 -12.297 1 94.5 112 GLU A N 1
ATOM 849 C CA . GLU A 1 112 ? -8.703 -6.359 -13.016 1 94.5 112 GLU A CA 1
ATOM 850 C C . GLU A 1 112 ? -7.449 -5.746 -13.648 1 94.5 112 GLU A C 1
ATOM 852 O O . GLU A 1 112 ? -7.504 -4.66 -14.219 1 94.5 112 GLU A O 1
ATOM 857 N N . GLY A 1 113 ? -6.336 -6.367 -13.422 1 93.19 113 GLY A N 1
ATOM 858 C CA . GLY A 1 113 ? -5.133 -5.906 -14.094 1 93.19 113 GLY A CA 1
ATOM 859 C C . GLY A 1 113 ? -4.227 -5.086 -13.188 1 93.19 113 GLY A C 1
ATOM 860 O O . GLY A 1 113 ? -3.232 -4.52 -13.648 1 93.19 113 GLY A O 1
ATOM 861 N N . ASN A 1 114 ? -4.508 -4.953 -11.945 1 93.44 114 ASN A N 1
ATOM 862 C CA . ASN A 1 114 ? -3.605 -4.285 -11.016 1 93.44 114 ASN A CA 1
ATOM 863 C C . ASN A 1 114 ? -2.35 -5.109 -10.758 1 93.44 114 ASN A C 1
ATOM 865 O O . ASN A 1 114 ? -2.434 -6.254 -10.305 1 93.44 114 ASN A O 1
ATOM 869 N N . VAL A 1 115 ? -1.305 -4.461 -10.992 1 94.81 115 VAL A N 1
ATOM 870 C CA . VAL A 1 115 ? -0.031 -5.168 -10.914 1 94.81 115 VAL A CA 1
ATOM 871 C C . VAL A 1 115 ? 0.385 -5.32 -9.453 1 94.81 115 VAL A C 1
ATOM 873 O O . VAL A 1 115 ? 0.236 -4.391 -8.656 1 94.81 115 VAL A O 1
ATOM 876 N N . PHE A 1 116 ? 0.904 -6.5 -9.133 1 96.75 116 PHE A N 1
ATOM 877 C CA . PHE A 1 116 ? 1.562 -6.797 -7.863 1 96.75 116 PHE A CA 1
ATOM 878 C C . PHE A 1 116 ? 2.67 -7.824 -8.055 1 96.75 116 PHE A C 1
ATOM 880 O O . PHE A 1 116 ? 2.781 -8.43 -9.125 1 96.75 116 PHE A O 1
ATOM 887 N N . CYS A 1 117 ? 3.535 -8.008 -7.027 1 97.62 117 CYS A N 1
ATOM 888 C CA . CYS A 1 117 ? 4.633 -8.953 -7.199 1 97.62 117 CYS A CA 1
ATOM 889 C C . CYS A 1 117 ? 4.629 -10 -6.09 1 97.62 117 CYS A C 1
ATOM 891 O O . CYS A 1 117 ? 4.211 -9.719 -4.965 1 97.62 117 CYS A O 1
ATOM 893 N N . LEU A 1 118 ? 5.059 -11.109 -6.43 1 98.06 118 LEU A N 1
ATOM 894 C CA . LEU A 1 118 ? 5.391 -12.172 -5.48 1 98.06 118 LEU A CA 1
ATOM 895 C C . LEU A 1 118 ? 6.898 -12.234 -5.246 1 98.06 118 LEU A C 1
ATOM 897 O O . LEU A 1 118 ? 7.656 -12.586 -6.152 1 98.06 118 LEU A O 1
ATOM 901 N N . LEU A 1 119 ? 7.234 -11.867 -4.07 1 96.69 119 LEU A N 1
ATOM 902 C CA . LEU A 1 119 ? 8.648 -11.844 -3.717 1 96.69 119 LEU A CA 1
ATOM 903 C C . LEU A 1 119 ? 9.117 -13.211 -3.229 1 96.69 119 LEU A C 1
ATOM 905 O O . LEU A 1 119 ? 8.289 -14.07 -2.9 1 96.69 119 LEU A O 1
ATOM 909 N N . LYS A 1 120 ? 10.469 -13.344 -3.316 1 89.19 120 LYS A N 1
ATOM 910 C CA . LYS A 1 120 ? 11.062 -14.523 -2.684 1 89.19 120 LYS A CA 1
ATOM 911 C C . LYS A 1 120 ? 11.016 -14.406 -1.162 1 89.19 120 LYS A C 1
ATOM 913 O O . LYS A 1 120 ? 11.297 -13.344 -0.604 1 89.19 120 LYS A O 1
ATOM 918 N N . ALA A 1 121 ? 10.453 -15.305 -0.521 1 68.88 121 ALA A N 1
ATOM 919 C CA . ALA A 1 121 ? 10.203 -15.281 0.918 1 68.88 121 ALA A CA 1
ATOM 920 C C . ALA A 1 121 ? 11.453 -14.875 1.688 1 68.88 121 ALA A C 1
ATOM 922 O O . ALA A 1 121 ? 12.547 -15.398 1.438 1 68.88 121 ALA A O 1
ATOM 923 N N . ARG A 1 122 ? 11.547 -13.656 2.174 1 61.53 122 ARG A N 1
ATOM 924 C CA . ARG A 1 122 ? 12.547 -13.289 3.174 1 61.53 122 ARG A CA 1
ATOM 925 C C . ARG A 1 122 ? 12.07 -13.633 4.578 1 61.53 122 ARG A C 1
ATOM 927 O O . ARG A 1 122 ? 12.742 -13.32 5.562 1 61.53 122 ARG A O 1
ATOM 934 N N . ILE A 1 123 ? 10.781 -14.016 4.73 1 54.22 123 ILE A N 1
ATOM 935 C CA . ILE A 1 123 ? 10.172 -14.07 6.055 1 54.22 123 ILE A CA 1
ATOM 936 C C . ILE A 1 123 ? 10.422 -15.445 6.676 1 54.22 123 ILE A C 1
ATOM 938 O O . ILE A 1 123 ? 10.367 -16.469 5.984 1 54.22 123 ILE A O 1
ATOM 942 N N . ALA A 1 124 ? 11.164 -15.398 7.762 1 51.41 124 ALA A N 1
ATOM 943 C CA . ALA A 1 124 ? 11.336 -16.672 8.469 1 51.41 124 ALA A CA 1
ATOM 944 C C . ALA A 1 124 ? 10.016 -17.422 8.57 1 51.41 124 ALA A C 1
ATOM 946 O O . ALA A 1 124 ? 8.977 -16.828 8.875 1 51.41 124 ALA A O 1
ATOM 947 N N . PRO A 1 125 ? 9.953 -18.578 7.867 1 46.22 125 PRO A N 1
ATOM 948 C CA . PRO A 1 125 ? 8.75 -19.391 8.078 1 46.22 125 PRO A CA 1
ATOM 949 C C . PRO A 1 125 ? 8.297 -19.406 9.539 1 46.22 125 PRO A C 1
ATOM 951 O O . PRO A 1 125 ? 9.133 -19.375 10.445 1 46.22 125 PRO A O 1
ATOM 954 N N . VAL A 1 126 ? 7.145 -18.703 9.719 1 37.22 126 VAL A N 1
ATOM 955 C CA . VAL A 1 126 ? 6.715 -18.984 11.078 1 37.22 126 VAL A CA 1
ATOM 956 C C . VAL A 1 126 ? 6.297 -20.453 11.195 1 37.22 126 VAL A C 1
ATOM 958 O O . VAL A 1 126 ? 5.711 -21 10.266 1 37.22 126 VAL A O 1
ATOM 961 N N . MET B 1 1 ? -3.162 -21.266 4.109 1 76 1 MET B N 1
ATOM 962 C CA . MET B 1 1 ? -2.227 -21 3.021 1 76 1 MET B CA 1
ATOM 963 C C . MET B 1 1 ? -2.424 -19.594 2.467 1 76 1 MET B C 1
ATOM 965 O O . MET B 1 1 ? -3.424 -19.312 1.799 1 76 1 MET B O 1
ATOM 969 N N . ALA B 1 2 ? -1.48 -18.672 2.859 1 90.06 2 ALA B N 1
ATOM 970 C CA . ALA B 1 2 ? -1.728 -17.281 2.512 1 90.06 2 ALA B CA 1
ATOM 971 C C . ALA B 1 2 ? -0.42 -16.531 2.234 1 90.06 2 ALA B C 1
ATOM 973 O O . ALA B 1 2 ? 0.659 -17.031 2.574 1 90.06 2 ALA B O 1
ATOM 974 N N . SER B 1 3 ? -0.578 -15.531 1.498 1 95.69 3 SER B N 1
ATOM 975 C CA . SER B 1 3 ? 0.465 -14.516 1.4 1 95.69 3 SER B CA 1
ATOM 976 C C . SER B 1 3 ? 0.199 -13.352 2.354 1 95.69 3 SER B C 1
ATOM 978 O O . SER B 1 3 ? -0.89 -13.25 2.922 1 95.69 3 SER B O 1
ATOM 980 N N . ARG B 1 4 ? 1.214 -12.586 2.586 1 95.56 4 ARG B N 1
ATOM 981 C CA . ARG B 1 4 ? 1.095 -11.312 3.291 1 95.56 4 ARG B CA 1
ATOM 982 C C . ARG B 1 4 ? 1.703 -10.18 2.475 1 95.56 4 ARG B C 1
ATOM 984 O O . ARG B 1 4 ? 2.6 -10.398 1.66 1 95.56 4 ARG B O 1
ATOM 991 N N . ILE B 1 5 ? 1.172 -8.984 2.729 1 96.88 5 ILE B N 1
ATOM 992 C CA . ILE B 1 5 ? 1.801 -7.82 2.113 1 96.88 5 ILE B CA 1
ATOM 993 C C . ILE B 1 5 ? 3.123 -7.516 2.814 1 96.88 5 ILE B C 1
ATOM 995 O O . ILE B 1 5 ? 3.135 -7.086 3.971 1 96.88 5 ILE B O 1
ATOM 999 N N . GLY B 1 6 ? 4.199 -7.703 2.092 1 95.88 6 GLY B N 1
ATOM 1000 C CA . GLY B 1 6 ? 5.504 -7.516 2.709 1 95.88 6 GLY B CA 1
ATOM 1001 C C . GLY B 1 6 ? 6.121 -6.164 2.402 1 95.88 6 GLY B C 1
ATOM 1002 O O . GLY B 1 6 ? 6.984 -5.691 3.141 1 95.88 6 GLY B O 1
ATOM 1003 N N . GLU B 1 7 ? 5.672 -5.633 1.291 1 96.81 7 GLU B N 1
ATOM 1004 C CA . GLU B 1 7 ? 6.312 -4.414 0.809 1 96.81 7 GLU B CA 1
ATOM 1005 C C . GLU B 1 7 ? 5.375 -3.617 -0.097 1 96.81 7 GLU B C 1
ATOM 1007 O O . GLU B 1 7 ? 4.57 -4.199 -0.828 1 96.81 7 GLU B O 1
ATOM 1012 N N . LEU B 1 8 ? 5.43 -2.334 0.015 1 97.75 8 LEU B N 1
ATOM 1013 C CA . LEU B 1 8 ? 4.895 -1.416 -0.984 1 97.75 8 LEU B CA 1
ATOM 1014 C C . LEU B 1 8 ? 6.012 -0.8 -1.813 1 97.75 8 LEU B C 1
ATOM 1016 O O . LEU B 1 8 ? 7.004 -0.316 -1.263 1 97.75 8 LEU B O 1
ATOM 1020 N N . VAL B 1 9 ? 5.879 -0.842 -3.098 1 96.31 9 VAL B N 1
ATOM 1021 C CA . VAL B 1 9 ? 6.895 -0.271 -3.977 1 96.31 9 VAL B CA 1
ATOM 1022 C C . VAL B 1 9 ? 6.391 1.046 -4.562 1 96.31 9 VAL B C 1
ATOM 1024 O O . VAL B 1 9 ? 5.312 1.094 -5.16 1 96.31 9 VAL B O 1
ATOM 1027 N N . LEU B 1 10 ? 7.137 2.055 -4.367 1 96.12 10 LEU B N 1
ATOM 1028 C CA . LEU B 1 10 ? 6.785 3.389 -4.836 1 96.12 10 LEU B CA 1
ATOM 1029 C C . LEU B 1 10 ? 7.867 3.947 -5.754 1 96.12 10 LEU B C 1
ATOM 1031 O O 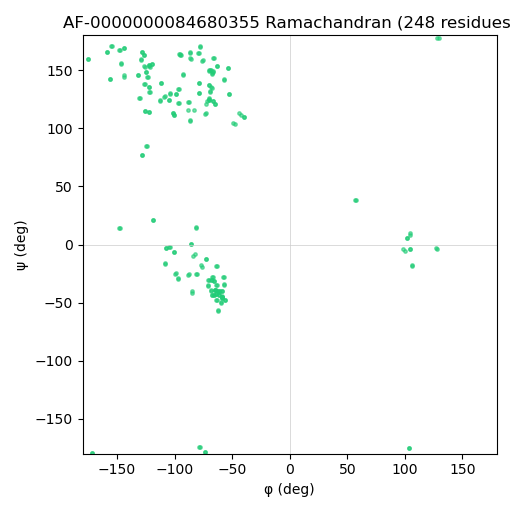. LEU B 1 10 ? 9 4.168 -5.316 1 96.12 10 LEU B O 1
ATOM 1035 N N . GLY B 1 11 ? 7.512 4.133 -7.027 1 94.31 11 GLY B N 1
ATOM 1036 C CA . GLY B 1 11 ? 8.422 4.809 -7.934 1 94.31 11 GLY B CA 1
ATOM 1037 C C . GLY B 1 11 ? 8.578 6.285 -7.637 1 94.31 11 GLY B C 1
ATOM 1038 O O . GLY B 1 11 ? 7.594 6.977 -7.375 1 94.31 11 GLY B O 1
ATOM 1039 N N . CYS B 1 12 ? 9.75 6.773 -7.68 1 94.88 12 CYS B N 1
ATOM 1040 C CA . CYS B 1 12 ? 9.977 8.188 -7.383 1 94.88 12 CYS B CA 1
ATOM 1041 C C . CYS B 1 12 ? 11.289 8.664 -7.988 1 94.88 12 CYS B C 1
ATOM 1043 O O . CYS B 1 12 ? 12.133 7.852 -8.383 1 94.88 12 CYS B O 1
ATOM 1045 N N . ARG B 1 13 ? 11.492 9.93 -8.055 1 95.25 13 ARG B N 1
ATOM 1046 C CA . ARG B 1 13 ? 12.688 10.531 -8.641 1 95.25 13 ARG B CA 1
ATOM 1047 C C . ARG B 1 13 ? 13.82 10.609 -7.621 1 95.25 13 ARG B C 1
ATOM 1049 O O . ARG B 1 13 ? 14.992 10.406 -7.961 1 95.25 13 ARG B O 1
ATOM 1056 N N . ASP B 1 14 ? 13.539 10.938 -6.402 1 97.12 14 ASP B N 1
ATOM 1057 C CA . ASP B 1 14 ? 14.531 11.125 -5.348 1 97.12 14 ASP B CA 1
ATOM 1058 C C . ASP B 1 14 ? 14.219 10.234 -4.141 1 97.12 14 ASP B C 1
ATOM 1060 O O . ASP B 1 14 ? 13.656 10.703 -3.152 1 97.12 14 ASP B O 1
ATOM 1064 N N . PRO B 1 15 ? 14.656 8.969 -4.16 1 98.31 15 PRO B N 1
ATOM 1065 C CA . PRO B 1 15 ? 14.359 8.016 -3.082 1 98.31 15 PRO B CA 1
ATOM 1066 C C . PRO B 1 15 ? 14.828 8.508 -1.717 1 98.31 15 PRO B C 1
ATOM 1068 O O . PRO B 1 15 ? 14.164 8.266 -0.705 1 98.31 15 PRO B O 1
ATOM 1071 N N . GLU B 1 16 ? 15.945 9.219 -1.655 1 98.5 16 GLU B N 1
ATOM 1072 C CA . GLU B 1 16 ? 16.469 9.688 -0.376 1 98.5 16 GLU B CA 1
ATOM 1073 C C . GLU B 1 16 ? 15.555 10.742 0.243 1 98.5 16 GLU B C 1
ATOM 1075 O O . GLU B 1 16 ? 15.281 10.703 1.444 1 98.5 16 GLU B O 1
ATOM 1080 N N . ALA B 1 17 ? 15.094 11.648 -0.562 1 98.19 17 ALA B N 1
ATOM 1081 C CA . ALA B 1 17 ? 14.188 12.68 -0.071 1 98.19 17 ALA B CA 1
ATOM 1082 C C . ALA B 1 17 ? 12.875 12.07 0.417 1 98.19 17 ALA B C 1
ATOM 1084 O O . ALA B 1 17 ? 12.359 12.453 1.469 1 98.19 17 ALA B O 1
ATOM 1085 N N . LEU B 1 18 ? 12.352 11.117 -0.322 1 98.31 18 LEU B N 1
ATOM 1086 C CA . LEU B 1 18 ? 11.094 10.484 0.078 1 98.31 18 LEU B CA 1
ATOM 1087 C C . LEU B 1 18 ? 11.297 9.602 1.303 1 98.31 18 LEU B C 1
ATOM 1089 O O . LEU B 1 18 ? 10.406 9.477 2.143 1 98.31 18 LEU B O 1
ATOM 1093 N N . ALA B 1 19 ? 12.453 8.984 1.362 1 98.75 19 ALA B N 1
ATOM 1094 C CA . ALA B 1 19 ? 12.758 8.195 2.549 1 98.75 19 ALA B CA 1
ATOM 1095 C C . ALA B 1 19 ? 12.727 9.055 3.809 1 98.75 19 ALA B C 1
ATOM 1097 O O . ALA B 1 19 ? 12.164 8.656 4.828 1 98.75 19 ALA B O 1
ATOM 1098 N N . ARG B 1 20 ? 13.328 10.242 3.766 1 98.62 20 ARG B N 1
ATOM 1099 C CA . ARG B 1 20 ? 13.32 11.148 4.914 1 98.62 20 ARG B CA 1
ATOM 1100 C C . ARG B 1 20 ? 11.891 11.508 5.312 1 98.62 20 ARG B C 1
ATOM 1102 O O . ARG B 1 20 ? 11.531 11.422 6.488 1 98.62 20 ARG B O 1
ATOM 1109 N N . PHE B 1 21 ? 11.133 11.82 4.352 1 98.81 21 PHE B N 1
ATOM 1110 C CA . PHE B 1 21 ? 9.75 12.219 4.598 1 98.81 21 PHE B CA 1
ATOM 1111 C C . PHE B 1 21 ? 8.961 11.078 5.234 1 98.81 21 PHE B C 1
ATOM 1113 O O . PHE B 1 21 ? 8.383 11.25 6.309 1 98.81 21 PHE B O 1
ATOM 1120 N N . TRP B 1 22 ? 8.938 9.93 4.578 1 98.81 22 TRP B N 1
ATOM 1121 C CA . TRP B 1 22 ? 8.086 8.828 5.023 1 98.81 22 TRP B CA 1
ATOM 1122 C C . TRP B 1 22 ? 8.617 8.219 6.312 1 98.81 22 TRP B C 1
ATOM 1124 O O . TRP B 1 22 ? 7.844 7.738 7.145 1 98.81 22 TRP B O 1
ATOM 1134 N N . CYS B 1 23 ? 9.93 8.227 6.547 1 98.69 23 CYS B N 1
ATOM 1135 C CA . CYS B 1 23 ? 10.453 7.801 7.844 1 98.69 23 CYS B CA 1
ATOM 1136 C C . CYS B 1 23 ? 9.93 8.695 8.961 1 98.69 23 CYS B C 1
ATOM 1138 O O . CYS B 1 23 ? 9.547 8.203 10.023 1 98.69 23 CYS B O 1
ATOM 1140 N N . ASP B 1 24 ? 9.938 10 8.711 1 98.5 24 ASP B N 1
ATOM 1141 C CA . ASP B 1 24 ? 9.43 10.938 9.703 1 98.5 24 ASP B CA 1
ATOM 1142 C C . ASP B 1 24 ? 7.93 10.727 9.938 1 98.5 24 ASP B C 1
ATOM 1144 O O . ASP B 1 24 ? 7.457 10.82 11.07 1 98.5 24 ASP B O 1
ATOM 1148 N N . VAL B 1 25 ? 7.188 10.461 8.867 1 98.5 25 VAL B N 1
ATOM 1149 C CA . VAL B 1 25 ? 5.742 10.281 8.961 1 98.5 25 VAL B CA 1
ATOM 1150 C C . VAL B 1 25 ? 5.43 9.023 9.766 1 98.5 25 VAL B C 1
ATOM 1152 O O . VAL B 1 25 ? 4.578 9.047 10.656 1 98.5 25 VAL B O 1
ATOM 1155 N N . LEU B 1 26 ? 6.156 7.914 9.523 1 97.75 26 LEU B N 1
ATOM 1156 C CA . LEU B 1 26 ? 5.734 6.586 9.969 1 97.75 26 LEU B CA 1
ATOM 1157 C C . LEU B 1 26 ? 6.59 6.109 11.133 1 97.75 26 LEU B C 1
ATOM 1159 O O . LEU B 1 26 ? 6.344 5.035 11.688 1 97.75 26 LEU B O 1
ATOM 1163 N N . ASP B 1 27 ? 7.598 6.953 11.5 1 97.38 27 ASP B N 1
ATOM 1164 C CA . ASP B 1 27 ? 8.609 6.512 12.453 1 97.38 27 ASP B CA 1
ATOM 1165 C C . ASP B 1 27 ? 9.312 5.25 11.969 1 97.38 27 ASP B C 1
ATOM 1167 O O . ASP B 1 27 ? 9.438 4.277 12.711 1 97.38 27 ASP B O 1
ATOM 1171 N N . PHE B 1 28 ? 9.555 5.176 10.688 1 98.25 28 PHE B N 1
ATOM 1172 C CA . PHE B 1 28 ? 10.328 4.137 10.023 1 98.25 28 PHE B CA 1
ATOM 1173 C C . PHE B 1 28 ? 11.812 4.48 10.023 1 98.25 28 PHE B C 1
ATOM 1175 O O . PHE B 1 28 ? 12.188 5.605 10.352 1 98.25 28 PHE B O 1
ATOM 1182 N N . ALA B 1 29 ? 12.648 3.5 9.734 1 98.44 29 ALA B N 1
ATOM 1183 C CA . ALA B 1 29 ? 14.078 3.674 9.516 1 98.44 29 ALA B CA 1
ATOM 1184 C C . ALA B 1 29 ? 14.492 3.166 8.133 1 98.44 29 ALA B C 1
ATOM 1186 O O . ALA B 1 29 ? 13.781 2.355 7.531 1 98.44 29 ALA B O 1
ATOM 1187 N N . VAL B 1 30 ? 15.562 3.711 7.613 1 98.56 30 VAL B N 1
ATOM 1188 C CA . VAL B 1 30 ? 16.156 3.146 6.402 1 98.56 30 VAL B CA 1
ATOM 1189 C C . VAL B 1 30 ? 16.719 1.76 6.703 1 98.56 30 VAL B C 1
ATOM 1191 O O . VAL B 1 30 ? 17.531 1.597 7.617 1 98.56 30 VAL B O 1
ATOM 1194 N N . LEU B 1 31 ? 16.281 0.809 5.984 1 98 31 LEU B N 1
ATOM 1195 C CA . LEU B 1 31 ? 16.703 -0.569 6.199 1 98 31 LEU B CA 1
ATOM 1196 C C . LEU B 1 31 ? 17.844 -0.94 5.242 1 98 31 LEU B C 1
ATOM 1198 O O . LEU B 1 31 ? 18.625 -1.844 5.527 1 98 31 LEU B O 1
ATOM 1202 N N . GLY B 1 32 ? 17.828 -0.276 4.066 1 97.5 32 GLY B N 1
ATOM 1203 C CA . GLY B 1 32 ? 18.859 -0.578 3.082 1 97.5 32 GLY B CA 1
ATOM 1204 C C . GLY B 1 32 ? 18.797 0.316 1.858 1 97.5 32 GLY B C 1
ATOM 1205 O O . GLY B 1 32 ? 17.781 0.986 1.624 1 97.5 32 GLY B O 1
ATOM 1206 N N . ARG B 1 33 ? 19.906 0.38 1.167 1 98 33 ARG B N 1
ATOM 1207 C CA . ARG B 1 33 ? 20.062 1.073 -0.109 1 98 33 ARG B CA 1
ATOM 1208 C C . ARG B 1 33 ? 20.547 0.123 -1.196 1 98 33 ARG B C 1
ATOM 1210 O O . ARG B 1 33 ? 21.422 -0.713 -0.952 1 98 33 ARG B O 1
ATOM 1217 N N . GLU B 1 34 ? 19.906 0.281 -2.291 1 95.31 34 GLU B N 1
ATOM 1218 C CA . GLU B 1 34 ? 20.312 -0.555 -3.414 1 95.31 34 GLU B CA 1
ATOM 1219 C C . GLU B 1 34 ? 21.297 0.184 -4.328 1 95.31 34 GLU B C 1
ATOM 1221 O O . GLU B 1 34 ? 21.359 1.415 -4.301 1 95.31 34 GLU B O 1
ATOM 1226 N N . GLU B 1 35 ? 21.969 -0.561 -5.16 1 93.62 35 GLU B N 1
ATOM 1227 C CA . GLU B 1 35 ? 22.969 0.005 -6.066 1 93.62 35 GLU B CA 1
ATOM 1228 C C . GLU B 1 35 ? 22.312 0.89 -7.121 1 93.62 35 GLU B C 1
ATOM 1230 O O . GLU B 1 35 ? 22.906 1.876 -7.566 1 93.62 35 GLU B O 1
ATOM 1235 N N . ASP B 1 36 ? 21.141 0.625 -7.43 1 91.75 36 ASP B N 1
ATOM 1236 C CA . ASP B 1 36 ? 20.469 1.369 -8.484 1 91.75 36 ASP B CA 1
ATOM 1237 C C . ASP B 1 36 ? 19.828 2.641 -7.938 1 91.75 36 ASP B C 1
ATOM 1239 O O . ASP B 1 36 ? 19.125 3.348 -8.656 1 91.75 36 ASP B O 1
ATOM 1243 N N . GLY B 1 37 ? 19.969 2.881 -6.672 1 96.06 37 GLY B N 1
ATOM 1244 C CA . GLY B 1 37 ? 19.469 4.109 -6.074 1 96.06 37 GLY B CA 1
ATOM 1245 C C . GLY B 1 37 ? 18.203 3.906 -5.266 1 96.06 37 GLY B C 1
ATOM 1246 O O . GLY B 1 37 ? 17.719 4.84 -4.625 1 96.06 37 G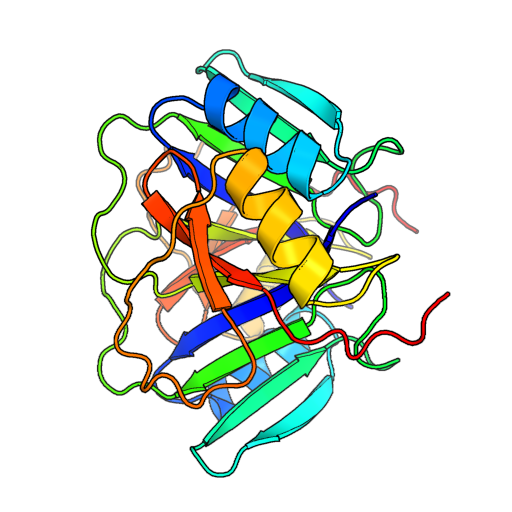LY B O 1
ATOM 1247 N N . GLY B 1 38 ? 17.672 2.713 -5.262 1 97.69 38 GLY B N 1
ATOM 1248 C CA . GLY B 1 38 ? 16.5 2.418 -4.461 1 97.69 38 GLY B CA 1
ATOM 1249 C C . GLY B 1 38 ? 16.781 2.436 -2.967 1 97.69 38 GLY B C 1
ATOM 1250 O O . GLY B 1 38 ? 17.891 2.162 -2.535 1 97.69 38 GLY B O 1
ATOM 1251 N N . VAL B 1 39 ? 15.781 2.777 -2.162 1 98.62 39 VAL B N 1
ATOM 1252 C CA . VAL B 1 39 ? 15.891 2.83 -0.708 1 98.62 39 VAL B CA 1
ATOM 1253 C C . VAL B 1 39 ? 14.727 2.068 -0.076 1 98.62 39 VAL B C 1
ATOM 1255 O O . VAL B 1 39 ? 13.57 2.291 -0.425 1 98.62 39 VAL B O 1
ATOM 1258 N N . GLU B 1 40 ? 15.023 1.146 0.761 1 98.31 40 GLU B N 1
ATOM 1259 C CA . GLU B 1 40 ? 13.984 0.457 1.529 1 98.31 40 GLU B CA 1
ATOM 1260 C C . GLU B 1 40 ? 13.859 1.045 2.932 1 98.31 40 GLU B C 1
ATOM 1262 O O . GLU B 1 40 ? 14.859 1.226 3.629 1 98.31 40 GLU B O 1
ATOM 1267 N N . ILE B 1 41 ? 12.664 1.379 3.322 1 98.69 41 ILE B N 1
ATOM 1268 C CA . ILE B 1 41 ? 12.406 1.864 4.676 1 98.69 41 ILE B CA 1
ATOM 1269 C C . ILE B 1 41 ? 11.383 0.964 5.359 1 98.69 41 ILE B C 1
ATOM 1271 O O . ILE B 1 41 ? 10.609 0.274 4.695 1 98.69 41 ILE B O 1
ATOM 1275 N N . GLY B 1 42 ? 11.391 0.867 6.629 1 98 42 GLY B N 1
ATOM 1276 C CA . GLY B 1 42 ? 10.469 0.046 7.395 1 98 42 GLY B CA 1
ATOM 1277 C C . GLY B 1 42 ? 10.562 0.272 8.891 1 98 42 GLY B C 1
ATOM 1278 O O . GLY B 1 42 ? 11.305 1.149 9.344 1 98 42 GLY B O 1
ATOM 1279 N N . PRO B 1 43 ? 9.703 -0.503 9.617 1 96.06 43 PRO B N 1
ATOM 1280 C CA . PRO B 1 43 ? 9.812 -0.407 11.07 1 96.06 43 PRO B CA 1
ATOM 1281 C C . PRO B 1 43 ? 11.227 -0.654 11.578 1 96.06 43 PRO B C 1
ATOM 1283 O O . PRO B 1 43 ? 12 -1.383 10.945 1 96.06 43 PRO B O 1
ATOM 1286 N N . PRO B 1 44 ? 11.508 -0.052 12.703 1 92.94 44 PRO B N 1
ATOM 1287 C CA . PRO B 1 44 ? 12.867 -0.193 13.227 1 92.94 44 PRO B CA 1
ATOM 1288 C C . PRO B 1 44 ? 13.266 -1.65 13.453 1 92.94 44 PRO B C 1
ATOM 1290 O O . PRO B 1 44 ? 14.453 -1.988 13.398 1 92.94 44 PRO B O 1
ATOM 1293 N N . GLU B 1 45 ? 12.273 -2.535 13.727 1 91.56 45 GLU B N 1
ATOM 1294 C CA . GLU B 1 45 ? 12.57 -3.945 13.953 1 91.56 45 GLU B CA 1
ATOM 1295 C C . GLU B 1 45 ? 12.945 -4.652 12.656 1 91.56 45 GLU B C 1
ATOM 1297 O O . GLU B 1 45 ? 13.43 -5.785 12.68 1 91.56 45 GLU B O 1
ATOM 1302 N N . GLY B 1 46 ? 12.719 -4.012 11.547 1 91.06 46 GLY B N 1
ATOM 1303 C CA . GLY B 1 46 ? 13.125 -4.57 10.266 1 91.06 46 GLY B CA 1
ATOM 1304 C C . GLY B 1 46 ? 11.977 -5.152 9.477 1 91.06 46 GLY B C 1
ATOM 1305 O O . GLY B 1 46 ? 10.812 -4.961 9.828 1 91.06 46 GLY B O 1
ATOM 1306 N N . ALA B 1 47 ? 12.359 -5.758 8.344 1 88.62 47 ALA B N 1
ATOM 1307 C CA . ALA B 1 47 ? 11.391 -6.379 7.445 1 88.62 47 ALA B CA 1
ATOM 1308 C C . ALA B 1 47 ? 10.898 -7.707 8.008 1 88.62 47 ALA B C 1
ATOM 1310 O O . ALA B 1 47 ? 11.523 -8.289 8.891 1 88.62 47 ALA B O 1
ATOM 1311 N N . GLY B 1 48 ? 9.758 -8.117 7.539 1 85.25 48 GLY B N 1
ATOM 1312 C CA . GLY B 1 48 ? 9.297 -9.453 7.891 1 85.25 48 GLY B CA 1
ATOM 1313 C C . GLY B 1 48 ? 8.172 -9.445 8.906 1 85.25 48 GLY B C 1
ATOM 1314 O O . GLY B 1 48 ? 7.504 -10.461 9.109 1 85.25 48 GLY B O 1
ATOM 1315 N N . GLY B 1 49 ? 8 -8.32 9.617 1 86.12 49 GLY B N 1
ATOM 1316 C CA . GLY B 1 49 ? 6.887 -8.188 10.539 1 86.12 49 GLY B CA 1
ATOM 1317 C C . GLY B 1 49 ? 5.57 -7.895 9.844 1 86.12 49 GLY B C 1
ATOM 1318 O O . GLY B 1 49 ? 5.484 -7.961 8.617 1 86.12 49 GLY B O 1
ATOM 1319 N N . PRO B 1 50 ? 4.52 -7.641 10.633 1 87.62 50 PRO B N 1
ATOM 1320 C CA . PRO B 1 50 ? 3.189 -7.441 10.062 1 87.62 50 PRO B CA 1
ATOM 1321 C C . PRO B 1 50 ? 3.082 -6.148 9.25 1 87.62 50 PRO B C 1
ATOM 1323 O O . PRO B 1 50 ? 2.26 -6.055 8.336 1 87.62 50 PRO B O 1
ATOM 1326 N N . GLN B 1 51 ? 3.822 -5.188 9.625 1 92.69 51 GLN B N 1
ATOM 1327 C CA . GLN B 1 51 ? 3.822 -3.945 8.859 1 92.69 51 GLN B CA 1
ATOM 1328 C C . GLN B 1 51 ? 4.672 -4.082 7.598 1 92.69 51 GLN B C 1
ATOM 1330 O O . GLN B 1 51 ? 5.812 -4.543 7.656 1 92.69 51 GLN B O 1
ATOM 1335 N N . PRO B 1 52 ? 4.117 -3.691 6.465 1 96.5 52 PRO B N 1
ATOM 1336 C CA . PRO B 1 52 ? 4.945 -3.73 5.254 1 96.5 52 PRO B CA 1
ATOM 1337 C C . PRO B 1 52 ? 6.047 -2.674 5.258 1 96.5 52 PRO B C 1
ATOM 1339 O O . PRO B 1 52 ? 5.895 -1.618 5.879 1 96.5 52 PRO B O 1
ATOM 1342 N N . THR B 1 53 ? 7.137 -2.992 4.609 1 97.56 53 THR B N 1
ATOM 1343 C CA . THR B 1 53 ? 8.133 -1.977 4.289 1 97.56 53 THR B CA 1
ATOM 1344 C C . THR B 1 53 ? 7.711 -1.167 3.066 1 97.56 53 THR B C 1
ATOM 1346 O O . THR B 1 53 ? 6.715 -1.493 2.414 1 97.56 53 THR B O 1
ATOM 1349 N N . ILE B 1 54 ? 8.328 -0.062 2.836 1 98.44 54 ILE B N 1
ATOM 1350 C CA . ILE B 1 54 ? 8.211 0.696 1.597 1 98.44 54 ILE B CA 1
ATOM 1351 C C . ILE B 1 54 ? 9.539 0.666 0.84 1 98.44 54 ILE B C 1
ATOM 1353 O O . ILE B 1 54 ? 10.586 0.973 1.407 1 98.44 54 ILE B O 1
ATOM 1357 N N . PHE B 1 55 ? 9.508 0.237 -0.353 1 98.12 55 PHE B N 1
ATOM 1358 C CA . PHE B 1 55 ? 10.664 0.325 -1.239 1 98.12 55 PHE B CA 1
ATOM 1359 C C . PHE B 1 55 ? 10.516 1.488 -2.213 1 98.12 55 PHE B C 1
ATOM 1361 O O . PHE B 1 55 ? 9.602 1.495 -3.043 1 98.12 55 PHE B O 1
ATOM 1368 N N . LEU B 1 56 ? 11.312 2.434 -2.072 1 98.19 56 LEU B N 1
ATOM 1369 C CA . LEU B 1 56 ? 11.352 3.59 -2.959 1 98.19 56 LEU B CA 1
ATOM 1370 C C . LEU B 1 56 ? 12.242 3.32 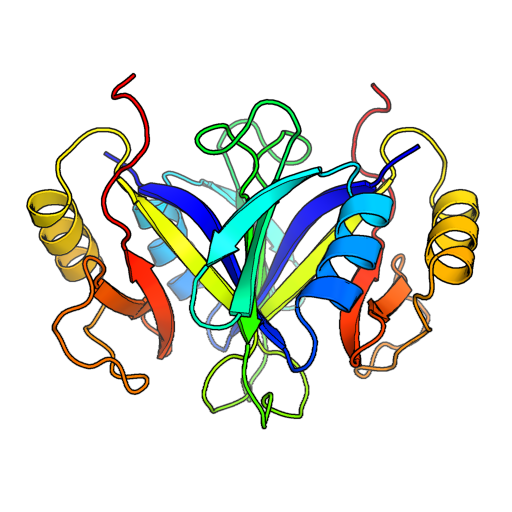-4.168 1 98.19 56 LEU B C 1
ATOM 1372 O O . LEU B 1 56 ? 13.469 3.289 -4.051 1 98.19 56 LEU B O 1
ATOM 1376 N N . SER B 1 57 ? 11.594 3.137 -5.266 1 95.81 57 SER B N 1
ATOM 1377 C CA . SER B 1 57 ? 12.273 2.736 -6.496 1 95.81 57 SER B CA 1
ATOM 1378 C C . SER B 1 57 ? 12.57 3.941 -7.379 1 95.81 57 SER B C 1
ATOM 1380 O O . SER B 1 57 ? 11.656 4.633 -7.828 1 95.81 57 SER B O 1
ATOM 1382 N N . ARG B 1 58 ? 13.789 4.121 -7.664 1 95.44 58 ARG B N 1
ATOM 1383 C CA . ARG B 1 58 ? 14.188 5.277 -8.453 1 95.44 58 ARG B CA 1
ATOM 1384 C C . ARG B 1 58 ? 13.719 5.145 -9.898 1 95.44 58 ARG B C 1
ATOM 1386 O O . ARG B 1 58 ? 13.984 4.133 -10.555 1 95.44 58 ARG B O 1
ATOM 1393 N N . THR B 1 59 ? 12.992 6.141 -10.289 1 90.75 59 THR B N 1
ATOM 1394 C CA . THR B 1 59 ? 12.586 6.254 -11.68 1 90.75 59 THR B CA 1
ATOM 1395 C C . THR B 1 59 ? 12.562 7.719 -12.117 1 90.75 59 THR B C 1
ATOM 1397 O O . THR B 1 59 ? 12.188 8.594 -11.336 1 90.75 59 THR B O 1
ATOM 1400 N N . GLU B 1 60 ? 12.922 8.016 -13.359 1 86.06 60 GLU B N 1
ATOM 1401 C CA . GLU B 1 60 ? 13 9.383 -13.844 1 86.06 60 GLU B CA 1
ATOM 1402 C C . GLU B 1 60 ? 11.617 9.922 -14.227 1 86.06 60 GLU B C 1
ATOM 1404 O O . GLU B 1 60 ? 11.414 11.133 -14.273 1 86.06 60 GLU B O 1
ATOM 1409 N N . GLU B 1 61 ? 10.68 9.078 -14.57 1 80.75 61 GLU B N 1
ATOM 1410 C CA . GLU B 1 61 ? 9.344 9.484 -15 1 80.75 61 GLU B CA 1
ATOM 1411 C C . GLU B 1 61 ? 8.266 8.75 -14.211 1 80.75 61 GLU B C 1
ATOM 1413 O O . GLU B 1 61 ? 7.59 7.867 -14.75 1 80.75 61 GLU B O 1
ATOM 1418 N N . PRO B 1 62 ? 8.203 9.305 -13.055 1 68.88 62 PRO B N 1
ATOM 1419 C CA . PRO B 1 62 ? 7.113 8.648 -12.328 1 68.88 62 PRO B CA 1
ATOM 1420 C C . PRO B 1 62 ? 5.742 8.945 -12.93 1 68.88 62 PRO B C 1
ATOM 1422 O O . PRO B 1 62 ? 5.508 10.047 -13.438 1 68.88 62 PRO B O 1
ATOM 1425 N N . GLU B 1 63 ? 4.938 7.895 -13.062 1 64.94 63 GLU B N 1
ATOM 1426 C CA . GLU B 1 63 ? 3.619 8.023 -13.672 1 64.94 63 GLU B CA 1
ATOM 1427 C C . GLU B 1 63 ? 2.807 9.133 -13.008 1 64.94 63 GLU B C 1
ATOM 1429 O O . GLU B 1 63 ? 2.859 9.297 -11.789 1 64.94 63 GLU B O 1
ATOM 1434 N N . GLU B 1 64 ? 2.289 9.977 -13.969 1 62.28 64 GLU B N 1
ATOM 1435 C CA . GLU B 1 64 ? 1.456 11.078 -13.508 1 62.28 64 GLU B CA 1
ATOM 1436 C C . GLU B 1 64 ? -0.021 10.695 -13.508 1 62.28 64 GLU B C 1
ATOM 1438 O O . GLU B 1 64 ? -0.424 9.758 -14.203 1 62.28 64 GLU B O 1
ATOM 1443 N N . GLY B 1 65 ? -0.835 11.234 -12.547 1 61.66 65 GLY B N 1
ATOM 1444 C CA . GLY B 1 65 ? -2.275 11.031 -12.5 1 61.66 65 GLY B CA 1
ATOM 1445 C C . GLY B 1 65 ? -2.77 10.547 -11.156 1 61.66 65 GLY B C 1
ATOM 1446 O O . GLY B 1 65 ? -1.999 10.469 -10.195 1 61.66 65 GLY B O 1
ATOM 1447 N N . LYS B 1 66 ? -4.066 10.438 -11.195 1 65.56 66 LYS B N 1
ATOM 1448 C CA . LYS B 1 66 ? -4.711 9.922 -10 1 65.56 66 LYS B CA 1
ATOM 1449 C C . LYS B 1 66 ? -4.301 8.469 -9.742 1 65.56 66 LYS B C 1
ATOM 1451 O O . LYS B 1 66 ? -4.469 7.609 -10.602 1 65.56 66 LYS B O 1
ATOM 1456 N N . PRO B 1 67 ? -3.75 8.32 -8.641 1 75.5 67 PRO B N 1
ATOM 1457 C CA . PRO B 1 67 ? -3.293 6.949 -8.398 1 75.5 67 PRO B CA 1
ATOM 1458 C C . PRO B 1 67 ? -4.449 5.969 -8.211 1 75.5 67 PRO B C 1
ATOM 1460 O O . PRO B 1 67 ? -5.449 6.301 -7.57 1 75.5 67 PRO B O 1
ATOM 1463 N N . ARG B 1 68 ? -4.305 4.941 -8.906 1 84.44 68 ARG B N 1
ATOM 1464 C CA . ARG B 1 68 ? -5.254 3.852 -8.688 1 84.44 68 ARG B CA 1
ATOM 1465 C C . ARG B 1 68 ? -5.121 3.281 -7.281 1 84.44 68 ARG B C 1
ATOM 1467 O O . ARG B 1 68 ? -6.117 2.893 -6.668 1 84.44 68 ARG B O 1
ATOM 1474 N N . LEU B 1 69 ? -3.92 3.262 -6.789 1 93.5 69 LEU B N 1
ATOM 1475 C CA . LEU B 1 69 ? -3.594 2.789 -5.449 1 93.5 69 LEU B CA 1
ATOM 1476 C C . LEU B 1 69 ? -2.916 3.887 -4.637 1 93.5 69 LEU B C 1
ATOM 1478 O O . LEU B 1 69 ? -2.041 4.59 -5.145 1 93.5 69 LEU B O 1
ATOM 1482 N N . HIS B 1 70 ? -3.402 4.121 -3.357 1 94.94 70 HIS B N 1
ATOM 1483 C CA . HIS B 1 70 ? -2.67 5.047 -2.5 1 94.94 70 HIS B CA 1
ATOM 1484 C C . HIS B 1 70 ? -2.701 4.59 -1.044 1 94.94 70 HIS B C 1
ATOM 1486 O O . HIS B 1 70 ? -3.453 3.678 -0.692 1 94.94 70 HIS B O 1
ATOM 1492 N N . ILE B 1 71 ? -1.872 5.238 -0.243 1 97.38 71 ILE B N 1
ATOM 1493 C CA . ILE B 1 71 ? -1.689 4.926 1.169 1 97.38 71 ILE B CA 1
ATOM 1494 C C . ILE B 1 71 ? -2.553 5.852 2.021 1 97.38 71 ILE B C 1
ATOM 1496 O O . ILE B 1 71 ? -2.625 7.055 1.762 1 97.38 71 ILE B O 1
ATOM 1500 N N . ASP B 1 72 ? -3.225 5.281 2.953 1 97 72 ASP B N 1
ATOM 1501 C CA . ASP B 1 72 ? -3.877 6.062 3.998 1 97 72 ASP B CA 1
ATOM 1502 C C . ASP B 1 72 ? -3.207 5.84 5.352 1 97 72 ASP B C 1
ATOM 1504 O O . ASP B 1 72 ? -2.885 4.707 5.711 1 97 72 ASP B O 1
ATOM 1508 N N . VAL B 1 73 ? -3.047 6.945 6.109 1 97.62 73 VAL B N 1
ATOM 1509 C CA . VAL B 1 73 ? -2.393 6.84 7.41 1 97.62 73 VAL B CA 1
ATOM 1510 C C . VAL B 1 73 ? -3.35 7.301 8.508 1 97.62 73 VAL B C 1
ATOM 1512 O O . VAL B 1 73 ? -4.305 8.031 8.242 1 97.62 73 VAL B O 1
ATOM 1515 N N . ASN B 1 74 ? -3.066 6.781 9.68 1 96.06 74 ASN B N 1
ATOM 1516 C CA . ASN B 1 74 ? -3.715 7.199 10.922 1 96.06 74 ASN B CA 1
ATOM 1517 C C . ASN B 1 74 ? -2.693 7.656 11.961 1 96.06 74 ASN B C 1
ATOM 1519 O O . ASN B 1 74 ? -1.626 7.059 12.094 1 96.06 74 ASN B O 1
ATOM 1523 N N . ALA B 1 75 ? -3.162 8.664 12.672 1 95.12 75 ALA B N 1
ATOM 1524 C CA . ALA B 1 75 ? -2.35 9.047 13.82 1 95.12 75 ALA B CA 1
ATOM 1525 C C . ALA B 1 75 ? -2.355 7.957 14.891 1 95.12 75 ALA B C 1
ATOM 1527 O O . ALA B 1 75 ? -3.383 7.316 15.117 1 95.12 75 ALA B O 1
ATOM 1528 N N . THR B 1 76 ? -1.242 7.852 15.578 1 91.5 76 THR B N 1
ATOM 1529 C CA . THR B 1 76 ? -1.177 6.797 16.578 1 91.5 76 THR B CA 1
ATOM 1530 C C . THR B 1 76 ? -1.227 7.383 18 1 91.5 76 THR B C 1
ATOM 1532 O O . THR B 1 76 ? -1.479 6.664 18.969 1 91.5 76 THR B O 1
ATOM 1535 N N . ASP B 1 77 ? -1.008 8.633 18.188 1 91.5 77 ASP B N 1
ATOM 1536 C CA . ASP B 1 77 ? -0.814 9.125 19.547 1 91.5 77 ASP B CA 1
ATOM 1537 C C . ASP B 1 77 ? -1.342 10.555 19.688 1 91.5 77 ASP B C 1
ATOM 1539 O O . ASP B 1 77 ? -0.975 11.266 20.625 1 91.5 77 ASP B O 1
ATOM 1543 N N . ARG B 1 78 ? -2.133 11.086 18.75 1 93.44 78 ARG B N 1
ATOM 1544 C CA . ARG B 1 78 ? -2.738 12.414 18.781 1 93.44 78 ARG B CA 1
ATOM 1545 C C . ARG B 1 78 ? -4.004 12.461 17.938 1 93.44 78 ARG B C 1
ATOM 1547 O O . ARG B 1 78 ? -4.32 11.5 17.234 1 93.44 78 ARG B O 1
ATOM 1554 N N . ASP B 1 79 ? -4.699 13.5 18.047 1 93.62 79 ASP B N 1
ATOM 1555 C CA . ASP B 1 79 ? -5.8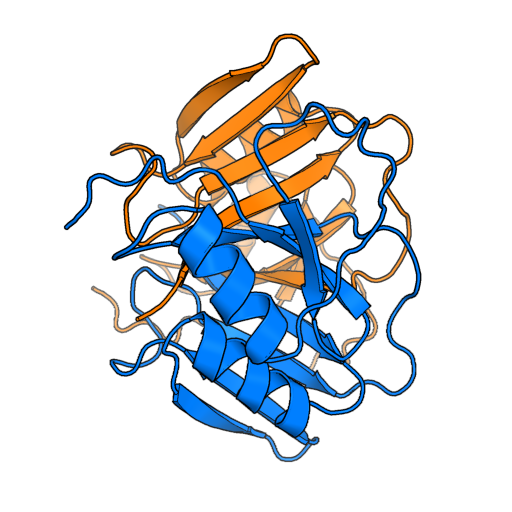98 13.609 17.234 1 93.62 79 ASP B CA 1
ATOM 1556 C C . ASP B 1 79 ? -5.547 13.992 15.789 1 93.62 79 ASP B C 1
ATOM 1558 O O . ASP B 1 79 ? -4.387 14.273 15.484 1 93.62 79 ASP B O 1
ATOM 1562 N N . GLN B 1 80 ? -6.512 13.922 14.922 1 96.25 80 GLN B N 1
ATOM 1563 C CA . GLN B 1 80 ? -6.312 14.109 13.492 1 96.25 80 GLN B CA 1
ATOM 1564 C C . GLN B 1 80 ? -5.781 15.508 13.188 1 96.25 80 GLN B C 1
ATOM 1566 O O . GLN B 1 80 ? -4.91 15.672 12.328 1 96.25 80 GLN B O 1
ATOM 1571 N N . ASP B 1 81 ? -6.312 16.547 13.883 1 96 81 ASP B N 1
ATOM 1572 C CA . ASP B 1 81 ? -5.902 17.922 13.625 1 96 81 ASP B CA 1
ATOM 1573 C C . ASP B 1 81 ? -4.426 18.125 13.945 1 96 81 ASP B C 1
ATOM 1575 O O . ASP B 1 81 ? -3.693 18.75 13.164 1 96 81 ASP B O 1
ATOM 1579 N N . ALA B 1 82 ? -4.039 17.672 15.062 1 96.94 82 ALA B N 1
ATOM 1580 C CA . ALA B 1 82 ? -2.635 17.766 15.461 1 96.94 82 ALA B CA 1
ATOM 1581 C C . ALA B 1 82 ? -1.736 17 14.484 1 96.94 82 ALA B C 1
ATOM 1583 O O . ALA B 1 82 ? -0.637 17.469 14.164 1 96.94 82 ALA B O 1
ATOM 1584 N N . GLU B 1 83 ? -2.174 15.867 14.055 1 97.56 83 GLU B N 1
ATOM 1585 C CA . GLU B 1 83 ? -1.381 15.094 13.109 1 97.56 83 GLU B CA 1
ATOM 1586 C C . GLU B 1 83 ? -1.309 15.789 11.75 1 97.56 83 GLU B C 1
ATOM 1588 O O . GLU B 1 83 ? -0.271 15.758 11.086 1 97.56 83 GLU B O 1
ATOM 1593 N N . LEU B 1 84 ? -2.408 16.375 11.344 1 97.69 84 LEU B N 1
ATOM 1594 C CA . LEU B 1 84 ? -2.393 17.141 10.094 1 97.69 84 LEU B CA 1
ATOM 1595 C C . LEU B 1 84 ? -1.326 18.234 10.141 1 97.69 84 LEU B C 1
ATOM 1597 O O . LEU B 1 84 ? -0.538 18.375 9.203 1 97.69 84 LEU B O 1
ATOM 1601 N N . GLU B 1 85 ? -1.297 18.984 11.227 1 98.06 85 GLU B N 1
ATOM 1602 C CA . GLU B 1 85 ? -0.294 20.031 11.383 1 98.06 85 GLU B CA 1
ATOM 1603 C C . GLU B 1 85 ? 1.118 19.453 11.305 1 98.06 85 GLU B C 1
ATOM 1605 O O . GLU B 1 85 ? 1.996 20.047 10.664 1 98.06 85 GLU B O 1
ATOM 1610 N N . ARG B 1 86 ? 1.324 18.375 11.977 1 98.19 86 ARG B N 1
ATOM 1611 C CA . ARG B 1 86 ? 2.635 17.734 11.961 1 98.19 86 ARG B CA 1
ATOM 1612 C C . ARG B 1 86 ? 3.031 17.344 10.547 1 98.19 86 ARG B C 1
ATOM 1614 O O . ARG B 1 86 ? 4.148 17.609 10.102 1 98.19 86 ARG B O 1
ATOM 1621 N N . LEU B 1 87 ? 2.111 16.641 9.812 1 98.56 87 LEU B N 1
ATOM 1622 C CA . LEU B 1 87 ? 2.393 16.188 8.453 1 98.56 87 LEU B CA 1
ATOM 1623 C C . LEU B 1 87 ? 2.715 17.359 7.543 1 98.56 87 LEU B C 1
ATOM 1625 O O . LEU B 1 87 ? 3.621 17.281 6.711 1 98.56 87 LEU B O 1
ATOM 1629 N N . LEU B 1 88 ? 1.985 18.453 7.715 1 98.62 88 LEU B N 1
ATOM 1630 C CA . LEU B 1 88 ? 2.25 19.656 6.926 1 98.62 88 LEU B CA 1
ATOM 1631 C C . LEU B 1 88 ? 3.629 20.219 7.246 1 98.62 88 LEU B C 1
ATOM 1633 O O . LEU B 1 88 ? 4.352 20.656 6.344 1 98.62 88 LEU B O 1
ATOM 1637 N N . THR B 1 89 ? 4.027 20.203 8.477 1 98.31 89 THR B N 1
ATOM 1638 C CA . THR B 1 89 ? 5.34 20.688 8.906 1 98.31 89 THR B CA 1
ATOM 1639 C C . THR B 1 89 ? 6.445 19.812 8.336 1 98.31 89 THR B C 1
ATOM 1641 O O . THR B 1 89 ? 7.531 20.297 8.008 1 98.31 89 THR B O 1
ATOM 1644 N N . LEU B 1 90 ? 6.176 18.547 8.148 1 98.25 90 LEU B N 1
ATOM 1645 C CA . LEU B 1 90 ? 7.156 17.594 7.629 1 98.25 90 LEU B CA 1
ATOM 1646 C C . LEU B 1 90 ? 7.328 17.766 6.121 1 98.25 90 LEU B C 1
ATOM 1648 O O . LEU B 1 90 ? 8.273 17.234 5.539 1 98.25 90 LEU B O 1
ATOM 1652 N N . GLY B 1 91 ? 6.328 18.422 5.465 1 98.25 91 GLY B N 1
ATOM 1653 C CA . GLY B 1 91 ? 6.5 18.688 4.047 1 98.25 91 GLY B CA 1
ATOM 1654 C C . GLY B 1 91 ? 5.332 18.203 3.205 1 98.25 91 GLY B C 1
ATOM 1655 O O . GLY B 1 91 ? 5.312 18.406 1.989 1 98.25 91 GLY B O 1
ATOM 1656 N N . ALA B 1 92 ? 4.34 17.562 3.812 1 98.56 92 ALA B N 1
ATOM 1657 C CA . ALA B 1 92 ? 3.121 17.234 3.084 1 98.56 92 ALA B CA 1
ATOM 1658 C C . ALA B 1 92 ? 2.387 18.484 2.635 1 98.56 92 ALA B C 1
ATOM 1660 O O . ALA B 1 92 ? 2.504 19.547 3.266 1 98.56 92 ALA B O 1
ATOM 1661 N N . ARG B 1 93 ? 1.62 18.344 1.561 1 98.44 93 ARG B N 1
ATOM 1662 C CA . ARG B 1 93 ? 0.801 19.422 1.045 1 98.44 93 ARG B CA 1
ATOM 1663 C C . ARG B 1 93 ? -0.623 18.953 0.763 1 98.44 93 ARG B C 1
ATOM 1665 O O . ARG B 1 93 ? -0.838 17.812 0.386 1 98.44 93 ARG B O 1
ATOM 1672 N N . PRO B 1 94 ? -1.532 19.875 0.992 1 97.38 94 PRO B N 1
ATOM 1673 C CA . PRO B 1 94 ? -2.881 19.484 0.569 1 97.38 94 PRO B CA 1
ATOM 1674 C C . PRO B 1 94 ? -2.955 19.125 -0.912 1 97.38 94 PRO B C 1
ATOM 1676 O O . PRO B 1 94 ? -2.264 19.734 -1.735 1 97.38 94 PRO B O 1
ATOM 1679 N N . ALA B 1 95 ? -3.721 18.156 -1.188 1 95.38 95 ALA B N 1
ATOM 1680 C CA . ALA B 1 95 ? -3.949 17.703 -2.559 1 95.38 95 ALA B CA 1
ATOM 1681 C C . ALA B 1 95 ? -5.441 17.594 -2.859 1 95.38 95 ALA B C 1
ATOM 1683 O O . ALA B 1 95 ? -6.266 17.578 -1.942 1 95.38 95 ALA B O 1
ATOM 1684 N N . ASP B 1 96 ? -5.758 17.625 -4.141 1 91.94 96 ASP B N 1
ATOM 1685 C CA . ASP B 1 96 ? -7.133 17.516 -4.617 1 91.94 96 ASP B CA 1
ATOM 1686 C C . ASP B 1 96 ? -7.27 16.375 -5.637 1 91.94 96 ASP B C 1
ATOM 1688 O O . ASP B 1 96 ? -6.652 16.422 -6.703 1 91.94 96 ASP B O 1
ATOM 1692 N N . ILE B 1 97 ? -8.047 15.383 -5.191 1 87 97 ILE B N 1
ATOM 1693 C CA . ILE B 1 97 ? -8.289 14.289 -6.129 1 87 97 ILE B CA 1
ATOM 1694 C C . ILE B 1 97 ? -9.781 14.188 -6.426 1 87 97 ILE B C 1
ATOM 1696 O O . ILE B 1 97 ? -10.273 13.117 -6.797 1 87 97 ILE B O 1
ATOM 1700 N N . GLY B 1 98 ? -10.477 15.219 -6.199 1 88.25 98 GLY B N 1
ATOM 1701 C CA . GLY B 1 98 ? -11.891 15.281 -6.527 1 88.25 98 GLY B CA 1
ATOM 1702 C C . GLY B 1 98 ? -12.789 15.148 -5.309 1 88.25 98 GLY B C 1
ATOM 1703 O O . GLY B 1 98 ? -14 14.953 -5.441 1 88.25 98 GLY B O 1
ATOM 1704 N N . GLN B 1 99 ? -12.234 15.188 -4.094 1 89.62 99 GLN B N 1
ATOM 1705 C CA . GLN B 1 99 ? -13.055 15.094 -2.891 1 89.62 99 GLN B CA 1
ATOM 1706 C C . GLN B 1 99 ? -13.953 16.312 -2.742 1 89.62 99 GLN B C 1
ATOM 1708 O O . GLN B 1 99 ? -13.648 17.391 -3.264 1 89.62 99 GLN B O 1
ATOM 1713 N N . THR B 1 100 ? -14.984 16.219 -1.973 1 89.75 100 THR B N 1
ATOM 1714 C CA . THR B 1 100 ? -16 17.234 -1.816 1 89.75 100 THR B CA 1
ATOM 1715 C C . THR B 1 100 ? -15.617 18.234 -0.722 1 89.75 100 THR B C 1
ATOM 1717 O O . THR B 1 100 ? -16.125 19.344 -0.683 1 89.75 100 THR B O 1
ATOM 1720 N N . GLY B 1 101 ? -14.852 17.859 0.175 1 89.56 101 GLY B N 1
ATOM 1721 C CA . GLY B 1 101 ? -14.539 18.641 1.351 1 89.56 101 GLY B CA 1
ATOM 1722 C C . GLY B 1 101 ? -15.336 18.25 2.576 1 89.56 101 GLY B C 1
ATOM 1723 O O . GLY B 1 101 ? -15.07 18.719 3.682 1 89.56 101 GLY B O 1
ATOM 1724 N N . GLU B 1 102 ? -16.234 17.344 2.385 1 91.56 102 GLU B N 1
ATOM 1725 C CA . GLU B 1 102 ? -17.078 16.906 3.484 1 91.56 102 GLU B CA 1
ATOM 1726 C C . GLU B 1 102 ? -16.594 15.586 4.07 1 91.56 102 GLU B C 1
ATOM 1728 O O . GLU B 1 102 ? -17.141 15.102 5.062 1 91.56 102 GLU B O 1
ATOM 1733 N N . GLU B 1 103 ? -15.602 15.023 3.398 1 92.12 103 GLU B N 1
ATOM 1734 C CA . GLU B 1 103 ? -15.062 13.75 3.879 1 92.12 103 GLU B CA 1
ATOM 1735 C C . GLU B 1 103 ? -14.367 13.922 5.227 1 92.12 103 GLU B C 1
ATOM 1737 O O . GLU B 1 103 ? -13.766 14.961 5.492 1 92.12 103 GLU B O 1
ATOM 1742 N N . PRO B 1 104 ? -14.383 12.953 6.023 1 92.88 104 PRO B N 1
ATOM 1743 C CA . PRO B 1 104 ? -13.742 13.047 7.336 1 92.88 104 PRO B CA 1
ATOM 1744 C C . PRO B 1 104 ? -12.234 12.805 7.277 1 92.88 104 PRO B C 1
ATOM 1746 O O . PRO B 1 104 ? -11.617 12.484 8.297 1 92.88 104 PRO B O 1
ATOM 1749 N N . TRP B 1 105 ? -11.672 12.836 6.113 1 96.25 105 TRP B N 1
ATOM 1750 C CA . TRP B 1 105 ? -10.234 12.633 5.945 1 96.25 105 TRP B CA 1
ATOM 1751 C C . TRP B 1 105 ? -9.609 13.773 5.152 1 96.25 105 TRP B C 1
ATOM 1753 O O . TRP B 1 105 ? -10.32 14.555 4.512 1 96.25 105 TRP B O 1
ATOM 1763 N N . HIS B 1 106 ? -8.281 13.914 5.219 1 97.38 106 HIS B N 1
ATOM 1764 C CA . H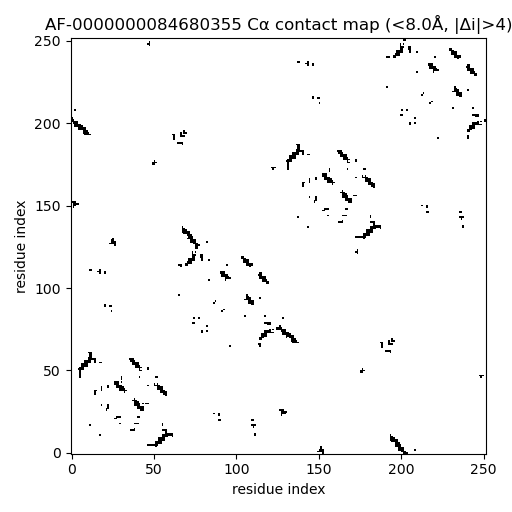IS B 1 106 ? -7.523 14.914 4.473 1 97.38 106 HIS B CA 1
ATOM 1765 C C . HIS B 1 106 ? -6.707 14.266 3.359 1 97.38 106 HIS B C 1
ATOM 1767 O O . HIS B 1 106 ? -5.992 13.289 3.592 1 97.38 106 HIS B O 1
ATOM 1773 N N . VAL B 1 107 ? -6.879 14.773 2.193 1 96.94 107 VAL B N 1
ATOM 1774 C CA . VAL B 1 107 ? -6.066 14.328 1.067 1 96.94 107 VAL B CA 1
ATOM 1775 C C . VAL B 1 107 ? -4.785 15.156 1 1 96.94 107 VAL B C 1
ATOM 1777 O O . VAL B 1 107 ? -4.832 16.391 0.937 1 96.94 107 VAL B O 1
ATOM 1780 N N . LEU B 1 108 ? -3.66 14.453 1.057 1 97.62 108 LEU B N 1
ATOM 1781 C CA . LEU B 1 108 ? -2.354 15.102 1.079 1 97.62 108 LEU B CA 1
ATOM 1782 C C . LEU B 1 108 ? -1.443 14.523 0.001 1 97.62 108 LEU B C 1
ATOM 1784 O O . LEU B 1 108 ? -1.771 13.508 -0.616 1 97.62 108 LEU B O 1
ATOM 1788 N N . ALA B 1 109 ? -0.369 15.227 -0.247 1 96.62 109 ALA B N 1
ATOM 1789 C CA . ALA B 1 109 ? 0.685 14.773 -1.15 1 96.62 109 ALA B CA 1
ATOM 1790 C C . ALA B 1 109 ? 2.047 14.805 -0.464 1 96.62 109 ALA B C 1
ATOM 1792 O O . ALA B 1 109 ? 2.354 15.742 0.278 1 96.62 109 ALA B O 1
ATOM 1793 N N . ASP B 1 110 ? 2.812 13.781 -0.708 1 97.25 110 ASP B N 1
ATOM 1794 C CA . ASP B 1 110 ? 4.184 13.805 -0.208 1 97.25 110 ASP B CA 1
ATOM 1795 C C . ASP B 1 110 ? 5.051 14.758 -1.026 1 97.25 110 ASP B C 1
ATOM 1797 O O . ASP B 1 110 ? 4.566 15.398 -1.965 1 97.25 110 ASP B O 1
ATOM 1801 N N . PRO B 1 111 ? 6.312 14.945 -0.806 1 96.25 111 PRO B N 1
ATOM 1802 C CA . PRO B 1 111 ? 7.148 15.977 -1.431 1 96.25 111 PRO B CA 1
ATOM 1803 C C . PRO B 1 111 ? 7.254 15.812 -2.945 1 96.25 111 PRO B C 1
ATOM 1805 O O . PRO B 1 111 ? 7.617 16.75 -3.648 1 96.25 111 PRO B O 1
ATOM 1808 N N . GLU B 1 112 ? 6.945 14.641 -3.482 1 94.5 112 GLU B N 1
ATOM 1809 C CA . GLU B 1 112 ? 7.02 14.438 -4.926 1 94.5 112 GLU B CA 1
ATOM 1810 C C . GLU B 1 112 ? 5.629 14.43 -5.555 1 94.5 112 GLU B C 1
ATOM 1812 O O . GLU B 1 112 ? 5.484 14.188 -6.754 1 94.5 112 GLU B O 1
ATOM 1817 N N . GLY B 1 113 ? 4.645 14.555 -4.742 1 93.19 113 GLY B N 1
ATOM 1818 C CA . GLY B 1 113 ? 3.303 14.672 -5.289 1 93.19 113 GLY B CA 1
ATOM 1819 C C . GLY B 1 113 ? 2.506 13.383 -5.203 1 93.19 113 GLY B C 1
ATOM 1820 O O . GLY B 1 113 ? 1.399 13.289 -5.734 1 93.19 113 GLY B O 1
ATOM 1821 N N . ASN B 1 114 ? 2.992 12.359 -4.59 1 93.38 114 ASN B N 1
ATOM 1822 C CA . ASN B 1 114 ? 2.219 11.141 -4.375 1 93.38 114 ASN B CA 1
ATOM 1823 C C . ASN B 1 114 ? 1.104 11.367 -3.355 1 93.38 114 ASN B C 1
ATOM 1825 O O . ASN B 1 114 ? 1.367 11.75 -2.213 1 93.38 114 ASN B O 1
ATOM 1829 N N . VAL B 1 115 ? -0.015 11.039 -3.801 1 94.88 115 VAL B N 1
ATOM 1830 C CA . VAL B 1 115 ? -1.188 11.32 -2.979 1 94.88 115 VAL B CA 1
ATOM 1831 C C . VAL B 1 115 ? -1.317 10.258 -1.886 1 94.88 115 VAL B C 1
ATOM 1833 O O . VAL B 1 115 ? -1.107 9.07 -2.137 1 94.88 115 VAL B O 1
ATOM 1836 N N . PHE B 1 116 ? -1.67 10.711 -0.687 1 96.75 116 PHE B N 1
ATOM 1837 C CA . PHE B 1 116 ? -2.059 9.875 0.44 1 96.75 116 PHE B CA 1
ATOM 1838 C C . PHE B 1 116 ? -3.09 10.578 1.312 1 96.75 116 PHE B C 1
ATOM 1840 O O . PHE B 1 116 ? -3.334 11.773 1.146 1 96.75 116 PHE B O 1
ATOM 1847 N N . CYS B 1 117 ? -3.734 9.836 2.238 1 97.69 117 CYS B N 1
ATOM 1848 C CA . CYS B 1 117 ? -4.762 10.469 3.059 1 97.69 117 CYS B CA 1
ATOM 1849 C C . CYS B 1 117 ? -4.465 10.281 4.543 1 97.69 117 CYS B C 1
ATOM 1851 O O . CYS B 1 117 ? -3.879 9.273 4.941 1 97.69 117 CYS B O 1
ATOM 1853 N N . LEU B 1 118 ? -4.859 11.211 5.266 1 98.06 118 LEU B N 1
ATOM 1854 C CA . LEU B 1 118 ? -4.922 11.125 6.719 1 98.06 118 LEU B CA 1
ATOM 1855 C C . LEU B 1 118 ? -6.348 10.852 7.188 1 98.06 118 LEU B C 1
ATOM 1857 O O . LEU B 1 118 ? -7.23 11.703 7.031 1 98.06 118 LEU B O 1
ATOM 1861 N N . LEU B 1 119 ? -6.492 9.703 7.695 1 96.75 119 LEU B N 1
ATOM 1862 C CA . LEU B 1 119 ? -7.812 9.289 8.148 1 96.75 119 LEU B CA 1
ATOM 1863 C C . LEU B 1 119 ? -8.055 9.734 9.586 1 96.75 119 LEU B C 1
ATOM 1865 O O . LEU B 1 119 ? -7.117 10.102 10.297 1 96.75 119 LEU B O 1
ATOM 1869 N N . LYS B 1 120 ? -9.391 9.75 9.883 1 89.38 120 LYS B N 1
ATOM 1870 C CA . LYS B 1 120 ? -9.742 9.945 11.289 1 89.38 120 LYS B CA 1
ATOM 1871 C C . LYS B 1 120 ? -9.445 8.695 12.109 1 89.38 120 LYS B C 1
ATOM 1873 O O . LYS B 1 120 ? -9.75 7.578 11.688 1 89.38 120 LYS B O 1
ATOM 1878 N N . ALA B 1 121 ? -8.648 8.805 13.055 1 69.69 121 ALA B N 1
ATOM 1879 C CA . ALA B 1 121 ? -8.172 7.676 13.852 1 69.69 121 ALA B CA 1
ATOM 1880 C C . ALA B 1 121 ? -9.336 6.805 14.32 1 69.69 121 ALA B C 1
ATOM 1882 O O . ALA B 1 121 ? -10.336 7.316 14.836 1 69.69 121 ALA B O 1
ATOM 1883 N N . ARG B 1 122 ? -9.531 5.656 13.711 1 61.69 122 ARG B N 1
ATOM 1884 C CA . ARG B 1 122 ? -10.422 4.645 14.266 1 61.69 122 ARG B CA 1
ATOM 1885 C C . ARG B 1 122 ? -9.711 3.824 15.344 1 61.69 122 ARG B C 1
ATOM 1887 O O . ARG B 1 122 ? -10.258 2.834 15.836 1 61.69 122 ARG B O 1
ATOM 1894 N N . ILE B 1 123 ? -8.359 4.016 15.5 1 53.22 123 ILE B N 1
ATOM 1895 C CA . ILE B 1 123 ? -7.578 3.064 16.281 1 53.22 123 ILE B CA 1
ATOM 1896 C C . ILE B 1 123 ? -7.695 3.4 17.766 1 53.22 123 ILE B C 1
ATOM 1898 O O . ILE B 1 123 ? -7.695 4.574 18.141 1 53.22 123 ILE B O 1
ATOM 1902 N N . ALA B 1 124 ? -8.305 2.436 18.484 1 50.84 124 ALA B N 1
ATOM 1903 C CA . ALA B 1 124 ? -8.312 2.631 19.938 1 50.84 124 ALA B CA 1
ATOM 1904 C C . ALA B 1 124 ? -6.961 3.133 20.422 1 50.84 124 ALA B C 1
ATOM 1906 O O . ALA B 1 124 ? -5.918 2.643 20 1 50.84 124 ALA B O 1
ATOM 1907 N N . PRO B 1 125 ? -6.945 4.414 20.891 1 44.03 125 PRO B N 1
ATOM 1908 C CA . PRO B 1 125 ? -5.68 4.84 21.484 1 44.03 125 PRO B CA 1
ATOM 1909 C C . PRO B 1 125 ? -5.027 3.744 22.328 1 44.03 125 PRO B C 1
ATOM 1911 O O . PRO B 1 125 ? -5.727 2.939 22.953 1 44.03 125 PRO B O 1
ATOM 1914 N N . VAL B 1 126 ? -3.891 3.275 21.688 1 35.19 126 VAL B N 1
ATOM 1915 C CA . VAL B 1 126 ? -3.248 2.436 22.688 1 35.19 126 VAL B CA 1
ATOM 1916 C C . VAL B 1 126 ? -2.783 3.297 23.859 1 35.19 126 VAL B C 1
ATOM 1918 O O . VAL B 1 126 ? -2.34 4.43 23.672 1 35.19 126 VAL B O 1
#

Solvent-accessible surface area (backbone atoms only — not comparable to full-atom values): 13684 Å² total; per-residue (Å²): 131,35,31,42,60,48,31,35,38,34,49,28,72,52,24,66,63,50,46,55,43,50,21,57,46,46,56,32,34,80,73,48,73,46,94,82,51,24,30,32,32,20,49,78,90,40,78,69,51,62,46,48,26,42,35,25,35,52,34,92,73,53,62,84,75,74,67,39,45,38,49,25,30,25,44,48,78,59,53,53,69,63,43,50,52,50,44,44,72,67,49,36,37,84,49,83,89,78,75,86,78,76,60,79,50,47,51,26,16,45,88,86,60,54,56,32,32,42,38,57,60,82,46,74,72,115,130,35,30,42,60,49,31,36,39,35,48,28,72,53,23,68,64,51,45,56,44,51,21,58,46,46,58,31,36,80,74,47,73,47,92,83,51,25,31,33,33,21,48,78,90,41,78,68,52,63,44,48,23,40,34,26,35,53,33,93,72,54,62,82,74,74,66,40,45,38,51,27,28,23,46,57,80,58,54,53,68,63,42,49,53,51,44,44,72,69,50,36,37,84,48,83,88,78,75,84,78,78,60,79,50,46,50,28,16,45,86,86,60,54,56,32,32,43,37,58,58,81,50,74,74,118

Radius of gyration: 17.09 Å; Cα contacts (8 Å, |Δi|>4): 574; chains: 2; bounding box: 46×44×41 Å

pLDDT: mean 91.68, std 11.6, range [35.19, 98.81]

Organism: Streptomyces collinus (strain DSM 40733 / Tue 365) (NCBI:txid1214242)

Nearest PDB structures (foldseek):
  2zw7-assembly1_B  TM=6.913E-01  e=6.341E-06  Streptomyces verticillus
  3g12-assembly1_B  TM=6.633E-01  e=2.026E-06  Bdellovibrio bacteriovorus HD100
  5ujp-assembly1_B  TM=6.155E-01  e=2.451E-06  Streptomyces sp. CB03234
  3g12-assembly1_A  TM=6.614E-01  e=5.952E-06  Bdellovibrio bacteriovorus HD100
  1lqp-assembly1_B  TM=7.190E-01  e=1.825E-04  Pseudomonas aeruginosa